Protein AF-A0AAV6Z7G8-F1 (afdb_monomer)

Solvent-accessible surface area (backbone atoms only — not comparable to full-atom values): 14655 Å² total; per-residue (Å²): 112,72,34,56,51,31,52,51,51,45,51,44,66,78,73,46,58,59,81,75,38,61,80,51,41,65,57,57,50,50,54,46,50,51,53,52,51,50,53,42,48,69,60,52,77,64,76,72,68,80,78,70,82,81,85,83,89,83,91,86,85,90,80,97,72,92,62,86,82,72,84,75,82,52,67,72,57,44,48,28,53,50,27,44,49,49,33,52,36,52,63,67,49,47,43,63,89,73,37,53,75,52,64,79,51,39,60,58,42,35,39,72,57,74,63,85,78,64,76,71,73,86,84,74,76,63,91,64,70,76,74,79,58,19,48,35,50,54,43,42,49,42,48,34,72,71,66,45,80,74,86,66,85,78,71,79,75,64,74,53,54,65,65,78,72,86,73,90,78,70,95,50,76,72,75,52,46,66,54,32,51,48,48,50,44,54,44,33,74,75,57,90,83,73,76,79,64,95,85,66,83,74,61,46,71,76,73,56,84,62,54,69,60,37,54,50,54,51,50,55,52,52,50,52,56,52,54,51,61,63,74,73,111

Foldseek 3Di:
DLLVVLLVLLVCLLPPAQVVCVVVLVVLVVSLVVLLVVLLCLLVVQPPPVPPPPDDDDDDDDDDDPDPPRDADDQVSQSNNLSSLLSVLSLQLAACVRHVSCVVVVQQAFPQEDCVVVCDPPPDDDVPPVRRHHSLVSSLVSCCVRPNPPLDPDDPQDAQEPSNDLDLGDPHPCVCNVVSVLRHPQNHVPPPDDDPPPPDPHDYDPPDPPNVVNSVVSVVSSVVSVVVVVVVD

Secondary structure (DSSP, 8-state):
-HHHHHHHHHHHHHHS-HHHHTTTHHHHHHHHHHHHHHHHHHHHTTTTTTTS-----------------PPPPPHHHHHHHHHHHHHHHHHHHS-TTT-HHHHHHGGGTS--S--TT----TTS--TTGGGGS-HHHHHHHHHHHHH-SGGGS--------S-----S--SSGGGGHHHHHHHHHHTGGGSTT----TT------SS-S-HHHHHHHHHHHHHHHHHHHHHT-

pLDDT: mean 76.56, std 21.08, range [32.97, 98.25]

Organism: Engystomops pustulosus (NCBI:txid76066)

Mean predicted aligned error: 11.44 Å

Radius of gyration: 20.14 Å; Cα contacts (8 Å, |Δi|>4): 183; chains: 1; bounding box: 44×49×59 Å

Sequence (233 aa):
MAAQMFLFFRVLLLRISPQHLTSLWPIMVTELIHTFVQLQDDLMEEETTAKNSKVSKQKAAAAESNGPVYVEIQQNSLDLYLSASKFLDTALSFPPDKMPLFQMYRWAFVPEVDTESCAVPAADMVENHHQCKPHVVRILELMRLRFGEIATENSSLKRSEFPLLNLRSISKITQLMPFFRTLSFVFKAKGRGSVPSPNLDISVEYPVEDTTRVLRDLEENVEADFLESMSSQ

Structure (mmCIF, N/CA/C/O backbone):
data_AF-A0AAV6Z7G8-F1
#
_entry.id   AF-A0AAV6Z7G8-F1
#
loop_
_atom_site.group_PDB
_atom_site.id
_atom_site.type_symbol
_atom_site.label_atom_id
_atom_site.label_alt_id
_atom_site.label_comp_id
_atom_site.label_asym_id
_atom_site.label_entity_id
_atom_site.label_seq_id
_atom_site.pdbx_PDB_ins_code
_atom_site.Cartn_x
_atom_site.Cartn_y
_atom_site.Cartn_z
_atom_site.occupancy
_atom_site.B_iso_or_equiv
_atom_site.auth_seq_id
_atom_site.auth_comp_id
_atom_site.auth_asym_id
_atom_site.auth_atom_id
_atom_site.pdbx_PDB_model_num
ATOM 1 N N . MET A 1 1 ? -1.304 17.124 0.147 1.00 60.06 1 MET A N 1
ATOM 2 C CA . MET A 1 1 ? -0.060 16.994 -0.652 1.00 60.06 1 MET A CA 1
ATOM 3 C C . MET A 1 1 ? 0.587 15.620 -0.488 1.00 60.06 1 MET A C 1
ATOM 5 O O . MET A 1 1 ? 0.799 14.971 -1.499 1.00 60.06 1 MET A O 1
ATOM 9 N N . ALA A 1 2 ? 0.819 15.121 0.733 1.00 75.00 2 ALA A N 1
ATOM 10 C CA . ALA A 1 2 ? 1.455 13.811 0.945 1.00 75.00 2 ALA A CA 1
ATOM 11 C C . ALA A 1 2 ? 0.675 12.606 0.359 1.00 75.00 2 ALA A C 1
ATOM 13 O O . ALA A 1 2 ? 1.276 11.726 -0.242 1.00 75.00 2 ALA A O 1
ATOM 14 N N . ALA A 1 3 ? -0.664 12.595 0.407 1.00 86.62 3 ALA A N 1
ATOM 15 C CA . ALA A 1 3 ? -1.451 11.533 -0.239 1.00 86.62 3 ALA A CA 1
ATOM 16 C C . ALA A 1 3 ? -1.236 11.458 -1.771 1.00 86.62 3 ALA A C 1
ATOM 18 O O . ALA A 1 3 ? -1.222 10.369 -2.341 1.00 86.62 3 ALA A O 1
ATOM 19 N N . GLN A 1 4 ? -0.999 12.601 -2.430 1.00 91.31 4 GLN A N 1
ATOM 20 C CA . GLN A 1 4 ? -0.723 12.672 -3.875 1.00 91.31 4 GLN A CA 1
ATOM 21 C C . GLN A 1 4 ? 0.671 12.139 -4.231 1.00 91.31 4 GLN A C 1
ATOM 23 O O . GLN A 1 4 ? 0.874 11.603 -5.317 1.00 91.31 4 GLN A O 1
ATOM 28 N N . MET A 1 5 ? 1.627 12.228 -3.302 1.00 95.06 5 MET A N 1
ATOM 29 C CA . MET A 1 5 ? 2.965 11.660 -3.478 1.00 95.06 5 MET A CA 1
ATOM 30 C C . MET A 1 5 ? 2.906 10.134 -3.635 1.00 95.06 5 MET A C 1
ATOM 32 O O . MET A 1 5 ? 3.531 9.593 -4.542 1.00 95.06 5 MET A O 1
ATOM 36 N N . PHE A 1 6 ? 2.113 9.436 -2.816 1.00 97.06 6 PHE A N 1
ATOM 37 C CA . PHE A 1 6 ? 1.951 7.984 -2.943 1.00 97.06 6 PHE A CA 1
ATOM 38 C C . PHE A 1 6 ? 1.200 7.575 -4.214 1.00 97.06 6 PHE A C 1
ATOM 40 O O . PHE A 1 6 ? 1.551 6.562 -4.817 1.00 97.06 6 PHE A O 1
ATOM 47 N N . LEU A 1 7 ? 0.241 8.382 -4.688 1.00 95.50 7 LEU A N 1
ATOM 48 C CA . LEU A 1 7 ? -0.359 8.172 -6.010 1.00 95.50 7 LEU A CA 1
ATOM 49 C C . LEU A 1 7 ? 0.702 8.281 -7.113 1.00 95.50 7 LEU A C 1
ATOM 51 O O . LEU A 1 7 ? 0.808 7.396 -7.961 1.00 95.50 7 LEU A O 1
ATOM 55 N N . PHE A 1 8 ? 1.545 9.315 -7.063 1.00 95.69 8 PHE A N 1
ATOM 56 C CA . PHE A 1 8 ? 2.655 9.468 -8.001 1.00 95.69 8 PHE A CA 1
ATOM 57 C C . PHE A 1 8 ? 3.632 8.287 -7.935 1.00 95.69 8 PHE A C 1
ATOM 59 O O . PHE A 1 8 ? 4.016 7.748 -8.970 1.00 95.69 8 PHE A O 1
ATOM 66 N N . PHE A 1 9 ? 3.979 7.808 -6.739 1.00 96.38 9 PHE A N 1
ATOM 67 C CA . PHE A 1 9 ? 4.816 6.620 -6.574 1.00 96.38 9 PHE A CA 1
ATOM 68 C C . PHE A 1 9 ? 4.201 5.368 -7.207 1.00 96.38 9 PHE A C 1
ATOM 70 O O . PHE A 1 9 ? 4.921 4.611 -7.854 1.00 96.38 9 PHE A O 1
ATOM 77 N N . ARG A 1 10 ? 2.882 5.165 -7.104 1.00 96.12 10 ARG A N 1
ATOM 78 C CA . ARG A 1 10 ? 2.189 4.062 -7.795 1.00 96.12 10 ARG A CA 1
ATOM 79 C C . ARG A 1 10 ? 2.264 4.194 -9.316 1.00 96.12 10 ARG A C 1
ATOM 81 O O . ARG A 1 10 ? 2.535 3.206 -9.992 1.00 96.12 10 ARG A O 1
ATOM 88 N N . VAL A 1 11 ? 2.103 5.407 -9.851 1.00 95.88 11 VAL A N 1
ATOM 89 C CA . VAL A 1 11 ? 2.302 5.677 -11.287 1.00 95.88 11 VAL A CA 1
ATOM 90 C C . VAL A 1 11 ? 3.730 5.327 -11.707 1.00 95.88 11 VAL A C 1
ATOM 92 O O . VAL A 1 11 ? 3.923 4.669 -12.728 1.00 95.88 11 VAL A O 1
ATOM 95 N N . LEU A 1 12 ? 4.733 5.712 -10.910 1.00 95.19 12 LEU A N 1
ATOM 96 C CA . LEU A 1 12 ? 6.128 5.367 -11.181 1.00 95.19 12 LEU A CA 1
ATOM 97 C C . LEU A 1 12 ? 6.348 3.850 -11.212 1.00 95.19 12 LEU A C 1
ATOM 99 O O . LEU A 1 12 ? 7.017 3.376 -12.126 1.00 95.19 12 LEU A O 1
ATOM 103 N N . LEU A 1 13 ? 5.755 3.089 -10.282 1.00 93.94 13 LEU A N 1
ATOM 104 C CA . LEU A 1 13 ? 5.853 1.622 -10.279 1.00 93.94 13 LEU A CA 1
ATOM 105 C C . LEU A 1 13 ? 5.316 0.985 -11.564 1.00 93.94 13 LEU A C 1
ATOM 107 O O . LEU A 1 13 ? 5.891 0.015 -12.049 1.00 93.94 13 LEU A O 1
ATOM 111 N N . LEU A 1 14 ? 4.226 1.520 -12.117 1.00 93.81 14 LEU A N 1
ATOM 112 C CA . LEU A 1 14 ? 3.585 0.961 -13.310 1.00 93.81 14 LEU A CA 1
ATOM 113 C C . LEU A 1 14 ? 4.244 1.414 -14.618 1.00 93.81 14 LEU A C 1
ATOM 115 O O . LEU A 1 14 ? 4.195 0.696 -15.612 1.00 93.81 14 LEU A O 1
ATOM 119 N N . ARG A 1 15 ? 4.844 2.611 -14.650 1.00 93.62 15 ARG A N 1
ATOM 120 C CA . ARG A 1 15 ? 5.328 3.231 -15.897 1.00 93.62 15 ARG A CA 1
ATOM 121 C C . ARG A 1 15 ? 6.841 3.222 -16.064 1.00 93.62 15 ARG A C 1
ATOM 123 O O . ARG A 1 15 ? 7.317 3.370 -17.188 1.00 93.62 15 ARG A O 1
ATOM 130 N N . ILE A 1 16 ? 7.600 3.065 -14.983 1.00 91.56 16 ILE A N 1
ATOM 131 C CA . ILE A 1 16 ? 9.060 3.149 -15.001 1.00 91.56 16 ILE A CA 1
ATOM 132 C C . ILE A 1 16 ? 9.656 1.780 -14.683 1.00 91.56 16 ILE A C 1
ATOM 134 O O . ILE A 1 16 ? 9.321 1.145 -13.689 1.00 91.56 16 ILE A O 1
ATOM 138 N N . SER A 1 17 ? 10.585 1.321 -15.523 1.00 86.38 17 SER A N 1
ATOM 139 C CA . SER A 1 17 ? 11.266 0.041 -15.310 1.00 86.38 17 SER A CA 1
ATOM 140 C C . SER A 1 17 ? 12.057 0.029 -13.987 1.00 86.38 17 SER A C 1
ATOM 142 O O . SER A 1 17 ? 12.676 1.048 -13.657 1.00 86.38 17 SER A O 1
ATOM 144 N N . PRO A 1 18 ? 12.203 -1.124 -13.308 1.00 83.88 18 PRO A N 1
ATOM 145 C CA . PRO A 1 18 ? 12.915 -1.228 -12.028 1.00 83.88 18 PRO A CA 1
ATOM 146 C C . PRO A 1 18 ? 14.339 -0.648 -12.022 1.00 83.88 18 PRO A C 1
ATOM 148 O O . PRO A 1 18 ? 14.768 -0.068 -11.025 1.00 83.88 18 PRO A O 1
ATOM 151 N N . GLN A 1 19 ? 15.068 -0.734 -13.143 1.00 86.75 19 GLN A N 1
ATOM 152 C CA . GLN A 1 19 ? 16.423 -0.172 -13.250 1.00 86.75 19 GLN A CA 1
ATOM 153 C C . GLN A 1 19 ? 16.439 1.345 -13.014 1.00 86.75 19 GLN A C 1
ATOM 155 O O . GLN A 1 19 ? 17.317 1.865 -12.334 1.00 86.75 19 GLN A O 1
ATOM 160 N N . HIS A 1 20 ? 15.429 2.052 -13.521 1.00 88.38 20 HIS A N 1
ATOM 161 C CA . HIS A 1 20 ? 15.302 3.502 -13.382 1.00 88.38 20 HIS A CA 1
ATOM 162 C C . HIS A 1 20 ? 14.703 3.907 -12.028 1.00 88.38 20 HIS A C 1
ATOM 164 O O . HIS A 1 20 ? 14.932 5.021 -11.567 1.00 88.38 20 HIS A O 1
ATOM 170 N N . LEU A 1 21 ? 13.992 2.998 -11.354 1.00 91.81 21 LEU A N 1
ATOM 171 C CA . LEU A 1 21 ? 13.491 3.222 -9.997 1.00 91.81 21 LEU A CA 1
ATOM 172 C C . LEU A 1 21 ? 14.567 3.059 -8.924 1.00 91.81 21 LEU A C 1
ATOM 174 O O . LEU A 1 21 ? 14.363 3.520 -7.810 1.00 91.81 21 LEU A O 1
ATOM 178 N N . THR A 1 22 ? 15.715 2.450 -9.233 1.00 91.06 22 THR A N 1
ATOM 179 C CA . THR A 1 22 ? 16.743 2.110 -8.232 1.00 91.06 22 THR A CA 1
ATOM 180 C C . THR A 1 22 ? 17.200 3.319 -7.405 1.00 91.06 22 THR A C 1
ATOM 182 O O . THR A 1 22 ? 17.400 3.185 -6.201 1.00 91.06 22 THR A O 1
ATOM 185 N N . SER A 1 23 ? 17.316 4.508 -8.007 1.00 92.12 23 SER A N 1
ATOM 186 C CA . SER A 1 23 ? 17.707 5.736 -7.295 1.00 92.12 23 SER A CA 1
ATOM 187 C C . SER A 1 23 ? 16.569 6.388 -6.501 1.00 92.12 23 SER A C 1
ATOM 189 O O . SER A 1 23 ? 16.832 7.034 -5.490 1.00 92.12 23 SER A O 1
ATOM 191 N N . LEU A 1 24 ? 15.316 6.226 -6.936 1.00 92.75 24 LEU A N 1
ATOM 192 C CA . LEU A 1 24 ? 14.132 6.778 -6.263 1.00 92.75 24 LEU A CA 1
ATOM 193 C C . LEU A 1 24 ? 13.603 5.854 -5.168 1.00 92.75 24 LEU A C 1
ATOM 195 O O . LEU A 1 24 ? 12.953 6.305 -4.229 1.00 92.75 24 LEU A O 1
ATOM 199 N N . TRP A 1 25 ? 13.898 4.565 -5.275 1.00 93.12 25 TRP A N 1
ATOM 200 C CA . TRP A 1 25 ? 13.383 3.534 -4.396 1.00 93.12 25 TRP A CA 1
ATOM 201 C C . TRP A 1 25 ? 13.657 3.792 -2.907 1.00 93.12 25 TRP A C 1
ATOM 203 O O . TRP A 1 25 ? 12.704 3.694 -2.131 1.00 93.12 25 TRP A O 1
ATOM 213 N N . PRO A 1 26 ? 14.875 4.199 -2.481 1.00 93.56 26 PRO A N 1
ATOM 214 C CA . PRO A 1 26 ? 15.118 4.553 -1.085 1.00 93.56 26 PRO A CA 1
ATOM 215 C C . PRO A 1 26 ? 14.164 5.636 -0.579 1.00 93.56 26 PRO A C 1
ATOM 217 O O . PRO A 1 26 ? 13.637 5.492 0.515 1.00 93.56 26 PRO A O 1
ATOM 220 N N . ILE A 1 27 ? 13.881 6.656 -1.397 1.00 94.69 27 ILE A N 1
ATOM 221 C CA . ILE A 1 27 ? 12.966 7.753 -1.053 1.00 94.69 27 ILE A CA 1
ATOM 222 C C . ILE A 1 27 ? 11.538 7.218 -0.897 1.00 94.69 27 ILE A C 1
ATOM 224 O O . ILE A 1 27 ? 10.877 7.481 0.103 1.00 94.69 27 ILE A O 1
ATOM 228 N N . MET A 1 28 ? 11.066 6.421 -1.859 1.00 96.06 28 MET A N 1
ATOM 229 C CA . MET A 1 28 ? 9.714 5.848 -1.826 1.00 96.06 28 MET A CA 1
ATOM 230 C C . MET A 1 28 ? 9.495 4.980 -0.577 1.00 96.06 28 MET A C 1
ATOM 232 O O . MET A 1 28 ? 8.449 5.060 0.068 1.00 96.06 28 MET A O 1
ATOM 236 N N . VAL A 1 29 ? 10.494 4.167 -0.220 1.00 95.12 29 VAL A N 1
ATOM 237 C CA . VAL A 1 29 ? 10.453 3.297 0.961 1.00 95.12 29 VAL A CA 1
ATOM 238 C C . VAL A 1 29 ? 10.515 4.101 2.254 1.00 95.12 29 VAL A C 1
ATOM 240 O O . VAL A 1 29 ? 9.734 3.819 3.160 1.00 95.12 29 VAL A O 1
ATOM 243 N N . THR A 1 30 ? 11.396 5.101 2.361 1.00 95.12 30 THR A N 1
ATOM 244 C CA . THR A 1 30 ? 11.496 5.915 3.582 1.00 95.12 30 THR A CA 1
ATOM 245 C C . THR A 1 30 ? 10.215 6.690 3.848 1.00 95.12 30 THR A C 1
ATOM 247 O O . THR A 1 30 ? 9.763 6.722 4.986 1.00 95.12 30 THR A O 1
ATOM 250 N N . GLU A 1 31 ? 9.578 7.238 2.812 1.00 97.12 31 GLU A N 1
ATOM 251 C CA . GLU A 1 31 ? 8.296 7.932 2.964 1.00 97.12 31 GLU A CA 1
ATOM 252 C C . GLU A 1 31 ? 7.177 6.986 3.421 1.00 97.12 31 GLU A C 1
ATOM 254 O O . GLU A 1 31 ? 6.377 7.337 4.294 1.00 97.12 31 GLU A O 1
ATOM 259 N N . LEU A 1 32 ? 7.140 5.757 2.888 1.00 97.75 32 LEU A N 1
ATOM 260 C CA . LEU A 1 32 ? 6.196 4.734 3.338 1.00 97.75 32 LEU A CA 1
ATOM 261 C C . LEU A 1 32 ? 6.435 4.356 4.808 1.00 97.75 32 LEU A C 1
ATOM 263 O O . LEU A 1 32 ? 5.482 4.300 5.585 1.00 97.75 32 LEU A O 1
ATOM 267 N N . ILE A 1 33 ? 7.696 4.144 5.202 1.00 96.06 33 ILE A N 1
ATOM 268 C CA . ILE A 1 33 ? 8.079 3.847 6.590 1.00 96.06 33 ILE A CA 1
ATOM 269 C C . ILE A 1 33 ? 7.659 4.989 7.513 1.00 96.06 33 ILE A C 1
ATOM 271 O O . ILE A 1 33 ? 6.978 4.737 8.502 1.00 96.06 33 ILE A O 1
ATOM 275 N N . HIS A 1 34 ? 8.007 6.236 7.186 1.00 96.56 34 HIS A N 1
ATOM 276 C CA . HIS A 1 34 ? 7.634 7.400 7.991 1.00 96.56 34 HIS A CA 1
ATOM 277 C C . HIS A 1 34 ? 6.118 7.510 8.155 1.00 96.56 34 HIS A C 1
ATOM 279 O O . HIS A 1 34 ? 5.636 7.699 9.268 1.00 96.56 34 HIS A O 1
ATOM 285 N N . THR A 1 35 ? 5.357 7.306 7.078 1.00 98.19 35 THR A N 1
ATOM 286 C CA . THR A 1 35 ? 3.889 7.355 7.129 1.00 98.19 35 THR A CA 1
ATOM 287 C C . THR A 1 35 ? 3.311 6.245 8.008 1.00 98.19 35 THR A C 1
ATOM 289 O O . THR A 1 35 ? 2.357 6.465 8.751 1.00 98.19 35 THR A O 1
ATOM 292 N N . PHE A 1 36 ? 3.889 5.045 7.963 1.00 97.69 36 PHE A N 1
ATOM 293 C CA . PHE A 1 36 ? 3.469 3.936 8.816 1.00 97.69 36 PHE A CA 1
ATOM 294 C C . PHE A 1 36 ? 3.901 4.098 10.270 1.00 97.69 36 PHE A C 1
ATOM 296 O O . PHE A 1 36 ? 3.187 3.630 11.152 1.00 97.69 36 PHE A O 1
ATOM 303 N N . VAL A 1 37 ? 5.038 4.735 10.552 1.00 95.94 37 VAL A N 1
ATOM 304 C CA . VAL A 1 37 ? 5.417 5.137 11.917 1.00 95.94 37 VAL A CA 1
ATOM 305 C C . VAL A 1 37 ? 4.422 6.166 12.443 1.00 95.94 37 VAL A C 1
ATOM 307 O O . VAL A 1 37 ? 3.847 5.940 13.498 1.00 95.94 37 VAL A O 1
ATOM 310 N N . GLN A 1 38 ? 4.100 7.191 11.653 1.00 96.06 38 GLN A N 1
ATOM 311 C CA . GLN A 1 38 ? 3.090 8.179 12.023 1.00 96.06 38 GLN A CA 1
ATOM 312 C C . GLN A 1 38 ? 1.722 7.532 12.296 1.00 96.06 38 GLN A C 1
ATOM 314 O O . GLN A 1 38 ? 1.078 7.854 13.283 1.00 96.06 38 GLN A O 1
ATOM 319 N N . LEU A 1 39 ? 1.279 6.579 11.466 1.00 96.50 39 LEU A N 1
ATOM 320 C CA . LEU A 1 39 ? 0.040 5.835 11.725 1.00 96.50 39 LEU A CA 1
ATOM 321 C C . LEU A 1 39 ? 0.085 5.079 13.061 1.00 96.50 39 LEU A C 1
ATOM 323 O O . LEU A 1 39 ? -0.921 4.995 13.759 1.00 96.50 39 LEU A O 1
ATOM 327 N N . GLN A 1 40 ? 1.229 4.495 13.418 1.00 95.00 40 GLN A N 1
ATOM 328 C CA . GLN A 1 40 ? 1.375 3.825 14.709 1.00 95.00 40 GLN A CA 1
ATOM 329 C C . GLN A 1 40 ? 1.277 4.829 15.863 1.00 95.00 40 GLN A C 1
ATOM 331 O O . GLN A 1 40 ? 0.586 4.541 16.836 1.00 95.00 40 GLN A O 1
ATOM 336 N N . ASP A 1 41 ? 1.907 5.997 15.738 1.00 93.69 41 ASP A N 1
ATOM 337 C CA . ASP A 1 41 ? 1.859 7.059 16.749 1.00 93.69 41 ASP A CA 1
ATOM 338 C C . ASP A 1 41 ? 0.424 7.577 16.957 1.00 93.69 41 ASP A C 1
ATOM 340 O O . ASP A 1 41 ? -0.065 7.578 18.089 1.00 93.69 41 ASP A O 1
ATOM 344 N N . ASP A 1 42 ? -0.305 7.872 15.875 1.00 93.75 42 ASP A N 1
ATOM 345 C CA . ASP A 1 42 ? -1.720 8.279 15.914 1.00 93.75 42 ASP A CA 1
ATOM 346 C C . ASP A 1 42 ? -2.616 7.205 16.576 1.00 93.75 42 ASP A C 1
ATOM 348 O O . ASP A 1 42 ? -3.590 7.509 17.277 1.00 93.75 42 ASP A O 1
ATOM 352 N N . LEU A 1 43 ? -2.294 5.916 16.398 1.00 91.94 43 LEU A N 1
ATOM 353 C CA . LEU A 1 43 ? -3.004 4.822 17.068 1.00 91.94 43 LEU A CA 1
ATOM 354 C C . LEU A 1 43 ? -2.657 4.719 18.567 1.00 91.94 43 LEU A C 1
ATOM 356 O O . LEU A 1 43 ? -3.514 4.279 19.339 1.00 91.94 43 LEU A O 1
ATOM 360 N N . MET A 1 44 ? -1.455 5.141 18.983 1.00 87.62 44 MET A N 1
ATOM 361 C CA . MET A 1 44 ? -0.961 5.106 20.371 1.00 87.62 44 MET A CA 1
ATOM 362 C C . MET A 1 44 ? -1.345 6.326 21.225 1.00 87.62 44 MET A C 1
ATOM 364 O O . MET A 1 44 ? -1.270 6.225 22.450 1.00 87.62 44 MET A O 1
ATOM 368 N N . GLU A 1 45 ? -1.750 7.452 20.623 1.00 71.62 45 GLU A N 1
ATOM 369 C CA . GLU A 1 45 ? -1.938 8.779 21.257 1.00 71.62 45 GLU A CA 1
ATOM 370 C C . GLU A 1 45 ? -2.990 8.896 22.403 1.00 71.62 45 GLU A C 1
ATOM 372 O O . GLU A 1 45 ? -3.444 9.986 22.742 1.00 71.62 45 GLU A O 1
ATOM 377 N N . GLU A 1 46 ? -3.350 7.808 23.093 1.00 58.62 46 GLU A N 1
ATOM 378 C CA . GLU A 1 46 ? -4.291 7.798 24.229 1.00 58.62 46 GLU A CA 1
ATOM 379 C C . GLU A 1 46 ? -3.714 7.228 25.548 1.00 58.62 46 GLU A C 1
ATOM 381 O O . GLU A 1 46 ? -4.364 7.313 26.590 1.00 58.62 46 GLU A O 1
ATOM 386 N N . GLU A 1 47 ? -2.487 6.686 25.587 1.00 51.25 47 GLU A N 1
ATOM 387 C CA . GLU A 1 47 ? -1.985 6.078 26.839 1.00 51.25 47 GLU A CA 1
ATOM 388 C C . GLU A 1 47 ? -1.486 7.096 27.894 1.00 51.25 47 GLU A C 1
ATOM 390 O O . GLU A 1 47 ? -1.376 6.776 29.083 1.00 51.25 47 GLU A O 1
ATOM 395 N N . THR A 1 48 ? -1.185 8.340 27.500 1.00 41.12 48 THR A N 1
ATOM 396 C CA . THR A 1 48 ? -0.496 9.323 28.364 1.00 41.12 48 THR A CA 1
ATOM 397 C C . THR A 1 48 ? -1.414 10.362 29.014 1.00 41.12 48 THR A C 1
ATOM 399 O O . THR A 1 48 ? -1.075 10.905 30.068 1.00 41.12 48 THR A O 1
ATOM 402 N N . THR A 1 49 ? -2.606 10.615 28.472 1.00 38.97 49 THR A N 1
ATOM 403 C CA . THR A 1 49 ? -3.552 11.610 29.014 1.00 38.97 49 THR A CA 1
ATOM 404 C C . THR A 1 49 ? -4.432 11.064 30.141 1.00 38.97 49 THR A C 1
ATOM 406 O O . THR A 1 49 ? -4.864 11.832 31.001 1.00 38.97 49 THR A O 1
ATOM 409 N N . ALA A 1 50 ? -4.612 9.742 30.242 1.00 43.53 50 ALA A N 1
ATOM 410 C CA . ALA A 1 50 ? -5.410 9.117 31.303 1.00 43.53 50 ALA A CA 1
ATOM 411 C C . ALA A 1 50 ? -4.751 9.140 32.703 1.00 43.53 50 ALA A C 1
ATOM 413 O O . ALA A 1 50 ? -5.427 8.913 33.709 1.00 43.53 50 ALA A O 1
ATOM 414 N N . LYS A 1 51 ? -3.441 9.421 32.809 1.00 44.72 51 LYS A N 1
ATOM 415 C CA . LYS A 1 51 ? -2.704 9.374 34.092 1.00 44.72 51 LYS A CA 1
ATOM 416 C C . LYS A 1 51 ? -2.526 10.732 34.788 1.00 44.72 51 LYS A C 1
ATOM 418 O O . LYS A 1 51 ? -2.170 10.737 35.964 1.00 44.72 51 LYS A O 1
ATOM 423 N N . ASN A 1 52 ? -2.847 11.861 34.143 1.00 38.78 52 ASN A N 1
ATOM 424 C CA . ASN A 1 52 ? -2.555 13.199 34.692 1.00 38.78 52 ASN A CA 1
ATOM 425 C C . ASN A 1 52 ? -3.766 14.047 35.128 1.00 38.78 52 ASN A C 1
ATOM 427 O O . ASN A 1 52 ? -3.571 15.149 35.636 1.00 38.78 52 ASN A O 1
ATOM 431 N N . SER A 1 53 ? -5.010 13.564 35.041 1.00 40.25 53 SER A N 1
ATOM 432 C CA . SER A 1 53 ? -6.181 14.343 35.483 1.00 40.25 53 SER A CA 1
ATOM 433 C C . SER A 1 53 ? -6.682 13.944 36.880 1.00 40.25 53 SER A C 1
ATOM 435 O O . SER A 1 53 ? -7.826 13.525 37.067 1.00 40.25 53 SER A O 1
ATOM 437 N N . LYS A 1 54 ? -5.841 14.105 37.904 1.00 46.00 54 LYS A N 1
ATOM 438 C CA . LYS A 1 54 ? -6.314 14.283 39.286 1.00 46.00 54 LYS A CA 1
ATOM 439 C C . LYS A 1 54 ? -5.818 15.631 39.781 1.00 46.00 54 LYS A C 1
ATOM 441 O O . LYS A 1 54 ? -4.682 15.720 40.218 1.00 46.00 54 LYS A O 1
ATOM 446 N N . VAL A 1 55 ? -6.682 16.645 39.694 1.00 45.78 55 VAL A N 1
ATOM 447 C CA . VAL A 1 55 ? -6.922 17.727 40.675 1.00 45.78 55 VAL A CA 1
ATOM 448 C C . VAL A 1 55 ? -7.724 18.831 39.971 1.00 45.78 55 VAL A C 1
ATOM 450 O O . VAL A 1 55 ? -7.180 19.636 39.230 1.00 45.78 55 VAL A O 1
ATOM 453 N N . SER A 1 56 ? -9.043 18.845 40.178 1.00 32.97 56 SER A N 1
ATOM 454 C CA . SER A 1 56 ? -9.779 19.981 40.760 1.00 32.97 56 SER A CA 1
ATOM 455 C C . SER A 1 56 ? -11.295 19.736 40.672 1.00 32.97 56 SER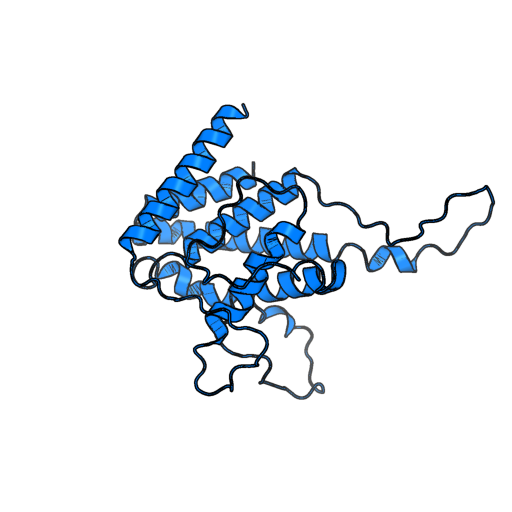 A C 1
ATOM 457 O O . SER A 1 56 ? -11.829 19.334 39.642 1.00 32.97 56 SER A O 1
ATOM 459 N N . LYS A 1 57 ? -11.987 19.928 41.799 1.00 43.00 57 LYS A N 1
ATOM 460 C CA . LYS A 1 57 ? -13.437 19.762 41.987 1.00 43.00 57 LYS A CA 1
ATOM 461 C C . LYS A 1 57 ? -14.185 21.011 41.495 1.00 43.00 57 LYS A C 1
ATOM 463 O O . LYS A 1 57 ? -13.855 22.083 41.978 1.00 43.00 57 LYS A O 1
ATOM 468 N N . GLN A 1 58 ? -15.267 20.857 40.717 1.00 39.44 58 GLN A N 1
ATOM 469 C CA . GLN A 1 58 ? -16.646 21.281 41.076 1.00 39.44 58 GLN A CA 1
ATOM 470 C C . GLN A 1 58 ? -17.653 21.173 39.900 1.00 39.44 58 GLN A C 1
ATOM 472 O O . GLN A 1 58 ? -17.683 22.002 39.006 1.00 39.44 58 GLN A O 1
ATOM 477 N N . LYS A 1 59 ? -18.520 20.151 39.993 1.00 41.16 59 LYS A N 1
ATOM 478 C CA . LYS A 1 59 ? -20.001 20.153 39.885 1.00 41.16 59 LYS A CA 1
ATOM 479 C C . LYS A 1 59 ? -20.700 20.907 38.721 1.00 41.16 59 LYS A C 1
ATOM 481 O O . LYS A 1 59 ? -20.948 22.096 38.862 1.00 41.16 59 LYS A O 1
ATOM 486 N N . ALA A 1 60 ? -21.246 20.162 37.741 1.00 33.53 60 ALA A N 1
ATOM 487 C CA . ALA A 1 60 ? -22.655 20.256 37.284 1.00 33.53 60 ALA A CA 1
ATOM 488 C C . ALA A 1 60 ? -23.066 19.139 36.280 1.00 33.53 60 ALA A C 1
ATOM 490 O O . ALA A 1 60 ? -22.377 18.890 35.304 1.00 33.53 60 ALA A O 1
ATOM 491 N N . ALA A 1 61 ? -24.200 18.500 36.601 1.00 35.88 61 ALA A N 1
ATOM 492 C CA . ALA A 1 61 ? -25.218 17.759 35.831 1.00 35.88 61 ALA A CA 1
ATOM 493 C C . ALA A 1 61 ? -24.945 17.072 34.461 1.00 35.88 61 ALA A C 1
ATOM 495 O O . ALA A 1 61 ? -24.733 17.723 33.449 1.00 35.88 61 ALA A O 1
ATOM 496 N N . ALA A 1 62 ? -25.208 15.753 34.468 1.00 39.41 62 ALA A N 1
ATOM 497 C CA . ALA A 1 62 ? -25.967 14.951 33.492 1.00 39.41 62 ALA A CA 1
ATOM 498 C C . ALA A 1 62 ? -25.559 14.936 32.001 1.00 39.41 62 ALA A C 1
ATOM 500 O O . ALA A 1 62 ? -26.068 15.715 31.205 1.00 39.41 62 ALA A O 1
ATOM 501 N N . ALA A 1 63 ? -24.793 13.909 31.619 1.00 36.94 63 ALA A N 1
ATOM 502 C CA . ALA A 1 63 ? -25.128 12.981 30.531 1.00 36.94 63 ALA A CA 1
ATOM 503 C C . ALA A 1 63 ? -24.198 11.760 30.628 1.00 36.94 63 ALA A C 1
ATOM 505 O O . ALA A 1 63 ? -22.975 11.881 30.593 1.00 36.94 63 ALA A O 1
ATOM 506 N N . GLU A 1 64 ? -24.788 10.586 30.815 1.00 47.00 64 GLU A N 1
ATOM 507 C CA . GLU A 1 64 ? -24.101 9.301 30.845 1.00 47.00 64 GLU A CA 1
ATOM 508 C C . GLU A 1 64 ? -23.644 8.923 29.432 1.00 47.00 64 GLU A C 1
ATOM 510 O O . GLU A 1 64 ? -24.464 8.608 28.577 1.00 47.00 64 GLU A O 1
ATOM 515 N N . SER A 1 65 ? -22.331 8.961 29.199 1.00 44.09 65 SER A N 1
ATOM 516 C CA . SER A 1 65 ? -21.607 8.065 28.287 1.00 44.09 65 SER A CA 1
ATOM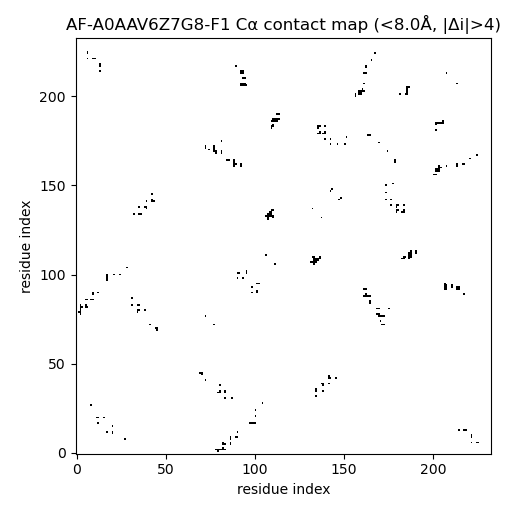 517 C C . SER A 1 65 ? -20.102 8.322 28.437 1.00 44.09 65 SER A C 1
ATOM 519 O O . SER A 1 65 ? -19.462 8.890 27.555 1.00 44.09 65 SER A O 1
ATOM 521 N N . ASN A 1 66 ? -19.515 7.915 29.567 1.00 40.19 66 ASN A N 1
ATOM 522 C CA . ASN A 1 66 ? -18.055 7.873 29.713 1.00 40.19 66 ASN A CA 1
ATOM 523 C C . ASN A 1 66 ? -17.510 6.615 29.018 1.00 40.19 66 ASN A C 1
ATOM 525 O O . ASN A 1 66 ? -17.127 5.645 29.670 1.00 40.19 66 ASN A O 1
ATOM 529 N N . GLY A 1 67 ? -17.518 6.628 27.687 1.00 51.75 67 GLY A N 1
ATOM 530 C CA . GLY A 1 67 ? -16.587 5.825 26.900 1.00 51.75 67 GLY A CA 1
ATOM 531 C C . GLY A 1 67 ? -15.249 6.568 26.777 1.00 51.75 67 GLY A C 1
ATOM 532 O O . GLY A 1 67 ? -15.236 7.792 26.933 1.00 51.75 67 GLY A O 1
ATOM 533 N N . PRO A 1 68 ? -14.126 5.872 26.527 1.00 51.66 68 PRO A N 1
ATOM 534 C CA . PRO A 1 68 ? -12.883 6.531 26.129 1.00 51.66 68 PRO A CA 1
ATOM 535 C C . PRO A 1 68 ? -13.163 7.496 24.968 1.00 51.66 68 PRO A C 1
ATOM 537 O O . PRO A 1 68 ? -13.764 7.120 23.958 1.00 51.66 68 PRO A O 1
ATOM 540 N N . VAL A 1 69 ? -12.816 8.772 25.157 1.00 53.09 69 VAL A N 1
ATOM 541 C CA . VAL A 1 69 ? -12.959 9.804 24.126 1.00 53.09 69 VAL A CA 1
ATOM 542 C C . VAL A 1 69 ? -11.782 9.628 23.182 1.00 53.09 69 VAL A C 1
ATOM 544 O O . VAL A 1 69 ? -10.736 10.250 23.341 1.00 53.09 69 VAL A O 1
ATOM 547 N N . TYR A 1 70 ? -11.954 8.730 22.219 1.00 61.97 70 TYR A N 1
ATOM 548 C CA . TYR A 1 70 ? -10.969 8.514 21.175 1.00 61.97 70 TYR A CA 1
ATOM 549 C C . TYR A 1 70 ? -10.772 9.812 20.388 1.00 61.97 70 TYR A C 1
ATOM 551 O O . TYR A 1 70 ? -11.728 10.350 19.825 1.00 61.97 70 TYR A O 1
ATOM 559 N N . VAL A 1 71 ? -9.531 10.296 20.308 1.00 66.81 71 VAL A N 1
ATOM 560 C CA . VAL A 1 71 ? -9.169 11.320 19.322 1.00 66.81 71 VAL A CA 1
ATOM 561 C C . VAL A 1 71 ? -9.390 10.711 17.938 1.00 66.81 71 VAL A C 1
ATOM 563 O O . VAL A 1 71 ? -8.838 9.653 17.618 1.00 66.81 71 VAL A O 1
ATOM 566 N N . GLU A 1 72 ? -10.267 11.338 17.159 1.00 83.75 72 GLU A N 1
ATOM 567 C CA . GLU A 1 72 ? -10.577 10.925 15.796 1.00 83.75 72 GLU A CA 1
ATOM 568 C C . GLU A 1 72 ? -9.462 11.405 14.857 1.00 83.75 72 GLU A C 1
ATOM 570 O O . GLU A 1 72 ? -9.073 12.574 14.875 1.00 83.75 72 GLU A O 1
ATOM 575 N N . ILE A 1 73 ? -8.925 10.485 14.053 1.00 90.88 73 ILE A N 1
ATOM 576 C CA . ILE A 1 73 ? -7.880 10.785 13.070 1.00 90.88 73 ILE A CA 1
ATOM 577 C C . ILE A 1 73 ? -8.470 11.708 11.999 1.00 90.88 73 ILE A C 1
ATOM 579 O O . ILE A 1 73 ? -9.512 11.406 11.416 1.00 90.88 73 ILE A O 1
ATOM 583 N N . GLN A 1 74 ? -7.792 12.824 11.725 1.00 92.56 74 GLN A N 1
ATOM 584 C CA . GLN A 1 74 ? -8.243 13.809 10.740 1.00 92.56 74 GLN A CA 1
ATOM 585 C C . GLN A 1 74 ? -8.314 13.217 9.320 1.00 92.56 74 GLN A C 1
ATOM 587 O O . GLN A 1 74 ? -7.521 12.351 8.947 1.00 92.56 74 GLN A O 1
ATOM 592 N N . GLN A 1 75 ? -9.230 13.731 8.490 1.00 93.44 75 GLN A N 1
ATOM 593 C CA . GLN A 1 75 ? -9.469 13.207 7.137 1.00 93.44 75 GLN A CA 1
ATOM 594 C C . GLN A 1 75 ? -8.221 13.242 6.239 1.00 93.44 75 GLN A C 1
ATOM 596 O O . GLN A 1 75 ? -7.949 12.287 5.525 1.00 93.44 75 GLN A O 1
ATOM 601 N N . ASN A 1 76 ? -7.415 14.299 6.315 1.00 93.50 76 ASN A N 1
ATOM 602 C CA . ASN A 1 76 ? -6.150 14.397 5.580 1.00 93.50 76 ASN A CA 1
ATOM 603 C C . ASN A 1 76 ? -5.146 13.287 5.956 1.00 93.50 76 ASN A C 1
ATOM 605 O O . ASN A 1 76 ? -4.426 12.802 5.081 1.00 93.50 76 ASN A O 1
ATOM 609 N N . SER A 1 77 ? -5.097 12.886 7.230 1.00 95.62 77 SER A N 1
ATOM 610 C CA . SER A 1 77 ? -4.294 11.755 7.702 1.00 95.62 77 SER A CA 1
ATOM 611 C C . SER A 1 77 ? -4.888 10.432 7.224 1.00 95.62 77 SER A C 1
ATOM 613 O O . SER A 1 77 ? -4.154 9.579 6.736 1.00 95.62 77 SER A O 1
ATOM 615 N N . LEU A 1 78 ? -6.216 10.273 7.262 1.00 96.38 78 LEU A N 1
ATOM 616 C CA . LEU A 1 78 ? -6.892 9.096 6.704 1.00 96.38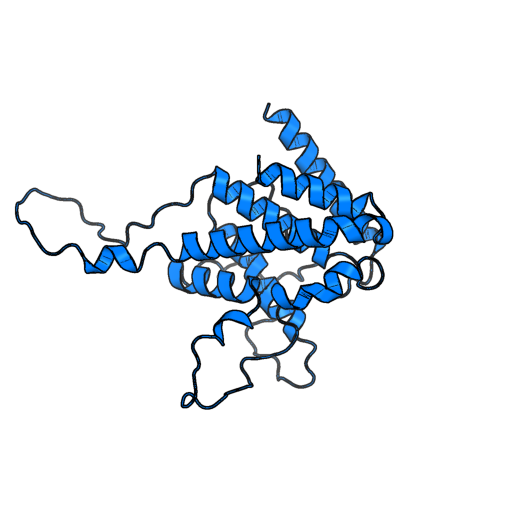 78 LEU A CA 1
ATOM 617 C C . LEU A 1 78 ? -6.590 8.909 5.209 1.00 96.38 78 LEU A C 1
ATOM 619 O O . LEU A 1 78 ? -6.234 7.807 4.788 1.00 96.38 78 LEU A O 1
ATOM 623 N N . ASP A 1 79 ? -6.662 9.983 4.422 1.00 95.88 79 ASP A N 1
ATOM 624 C CA . A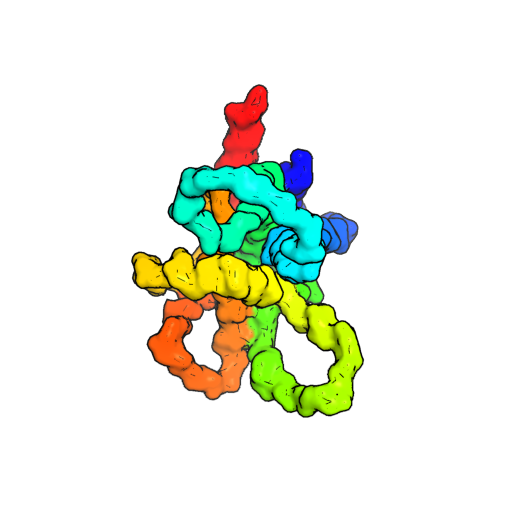SP A 1 79 ? -6.340 9.969 2.993 1.00 95.88 79 ASP A CA 1
ATOM 625 C C . ASP A 1 79 ? -4.867 9.598 2.758 1.00 95.88 79 ASP A C 1
ATOM 627 O O . ASP A 1 79 ? -4.540 8.829 1.849 1.00 95.88 79 ASP A O 1
ATOM 631 N N . LEU A 1 80 ? -3.965 10.110 3.604 1.00 97.38 80 LEU A N 1
ATOM 632 C CA . LEU A 1 80 ? -2.545 9.766 3.582 1.00 97.38 80 LEU A CA 1
ATOM 633 C C . LEU A 1 80 ? -2.321 8.274 3.869 1.00 97.38 80 LEU A C 1
ATOM 635 O O . LEU A 1 80 ? -1.626 7.608 3.101 1.00 97.38 80 LEU A O 1
ATOM 639 N N . TYR A 1 81 ? -2.933 7.733 4.924 1.00 98.00 81 TYR A N 1
ATOM 640 C CA . TYR A 1 81 ? -2.793 6.326 5.310 1.00 98.00 81 TYR A CA 1
ATOM 641 C C . TYR A 1 81 ? -3.396 5.374 4.285 1.00 98.00 81 TYR A C 1
ATOM 643 O O . TYR A 1 81 ? -2.802 4.331 3.996 1.00 98.00 81 TYR A O 1
ATOM 651 N N . LEU A 1 82 ? -4.532 5.739 3.687 1.00 97.50 82 LEU A N 1
ATOM 652 C CA . LEU A 1 82 ? -5.101 4.994 2.570 1.00 97.50 82 LEU A CA 1
ATOM 653 C C . LEU A 1 82 ? -4.143 4.992 1.375 1.00 97.50 82 LEU A C 1
ATOM 655 O O . LEU A 1 82 ? -3.866 3.929 0.823 1.00 97.50 82 LEU A O 1
ATOM 659 N N . SER A 1 83 ? -3.605 6.153 0.995 1.00 97.62 83 SER A N 1
ATOM 660 C CA . SER A 1 83 ? -2.708 6.265 -0.160 1.00 97.62 83 SER A CA 1
ATOM 661 C C . SER A 1 83 ? -1.399 5.487 0.042 1.00 97.62 83 SER A C 1
ATOM 663 O O . SER A 1 83 ? -0.970 4.744 -0.842 1.00 97.62 83 SER A O 1
ATOM 665 N N . ALA A 1 84 ? -0.812 5.554 1.240 1.00 98.25 84 ALA A N 1
ATOM 666 C CA . ALA A 1 84 ? 0.353 4.753 1.616 1.00 98.25 84 ALA A CA 1
ATOM 667 C C . ALA A 1 84 ? 0.054 3.242 1.589 1.00 98.25 84 ALA A C 1
ATOM 669 O O . ALA A 1 84 ? 0.844 2.452 1.069 1.00 98.25 84 ALA A O 1
ATOM 670 N N . SER A 1 85 ? -1.121 2.836 2.080 1.00 98.06 85 SER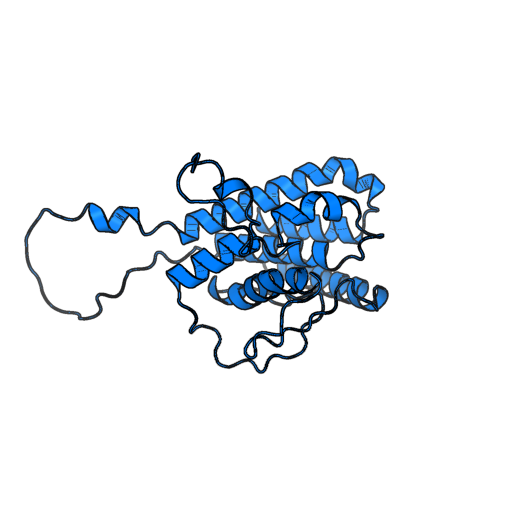 A N 1
ATOM 671 C CA . SER A 1 85 ? -1.558 1.435 2.053 1.00 98.06 85 SER A CA 1
ATOM 672 C C . SER A 1 85 ? -1.765 0.927 0.622 1.00 98.06 85 SER A C 1
ATOM 674 O O . SER A 1 85 ? -1.309 -0.165 0.294 1.00 98.06 85 SER A O 1
ATOM 676 N N . LYS A 1 86 ? -2.363 1.738 -0.262 1.00 97.06 86 LYS A N 1
ATOM 677 C CA . LYS A 1 86 ? -2.487 1.441 -1.700 1.00 97.06 86 LYS A CA 1
ATOM 678 C C . LYS A 1 86 ? -1.129 1.322 -2.388 1.00 97.06 86 LYS A C 1
ATOM 680 O O . LYS A 1 86 ? -0.962 0.484 -3.273 1.00 97.06 86 LYS A O 1
ATOM 685 N N . PHE A 1 87 ? -0.157 2.151 -2.006 1.00 97.44 87 PHE A N 1
ATOM 686 C CA . PHE A 1 87 ? 1.204 2.050 -2.527 1.00 97.44 87 PHE A CA 1
ATOM 687 C C . PHE A 1 87 ? 1.866 0.727 -2.122 1.00 97.44 87 PHE A C 1
ATOM 689 O O . PHE A 1 87 ? 2.406 0.037 -2.988 1.00 97.44 87 PHE A O 1
ATOM 696 N N . LEU A 1 88 ? 1.752 0.326 -0.851 1.00 97.12 88 LEU A N 1
ATOM 697 C CA . LEU A 1 88 ? 2.234 -0.978 -0.394 1.00 97.12 88 LEU A CA 1
ATOM 698 C C . LEU A 1 88 ? 1.538 -2.136 -1.128 1.00 97.12 88 LEU A C 1
ATOM 700 O O . LEU A 1 88 ? 2.213 -3.047 -1.600 1.00 97.12 88 LEU A O 1
ATOM 704 N N . ASP A 1 89 ? 0.209 -2.096 -1.247 1.00 95.50 89 ASP A N 1
ATOM 705 C CA . ASP A 1 89 ? -0.577 -3.116 -1.952 1.00 95.50 89 ASP A CA 1
ATOM 706 C C . ASP A 1 89 ? -0.159 -3.242 -3.423 1.00 95.50 89 ASP A C 1
ATOM 708 O O . ASP A 1 89 ? 0.050 -4.342 -3.934 1.00 95.50 89 ASP A O 1
ATOM 712 N N . THR A 1 90 ? 0.073 -2.102 -4.080 1.00 95.38 90 THR A N 1
ATOM 713 C CA . THR A 1 90 ? 0.602 -2.053 -5.446 1.00 95.38 90 THR A CA 1
ATOM 714 C C . THR A 1 90 ? 1.964 -2.732 -5.513 1.00 95.38 90 THR A C 1
ATOM 716 O O . THR A 1 90 ? 2.135 -3.636 -6.321 1.00 95.38 90 THR A O 1
ATOM 719 N N . ALA A 1 91 ? 2.916 -2.367 -4.647 1.00 94.38 91 ALA A N 1
ATOM 720 C CA . ALA A 1 91 ? 4.257 -2.955 -4.639 1.00 94.38 91 ALA A CA 1
ATOM 721 C C . ALA A 1 91 ? 4.249 -4.473 -4.366 1.00 94.38 91 ALA A C 1
ATOM 723 O O . ALA A 1 91 ? 5.014 -5.208 -4.988 1.00 94.38 91 ALA A O 1
ATOM 724 N N . LEU A 1 92 ? 3.363 -4.942 -3.480 1.00 92.69 92 LEU A N 1
ATOM 725 C CA . LEU A 1 92 ? 3.166 -6.364 -3.173 1.00 92.69 92 LEU A CA 1
ATOM 726 C C . LEU A 1 92 ? 2.488 -7.139 -4.307 1.00 92.69 92 LEU A C 1
ATOM 728 O O . LEU A 1 92 ? 2.670 -8.346 -4.401 1.00 92.69 92 LEU A O 1
ATOM 732 N N . SER A 1 93 ? 1.718 -6.468 -5.161 1.00 92.62 93 SER A N 1
ATOM 733 C CA . SER A 1 93 ? 1.013 -7.099 -6.281 1.00 92.62 93 SER A CA 1
ATOM 734 C C . SER A 1 93 ? 1.939 -7.430 -7.459 1.00 92.62 93 SER A C 1
ATOM 736 O O . SER A 1 93 ? 1.593 -8.259 -8.301 1.00 92.62 93 SER A O 1
ATOM 738 N N . PHE A 1 94 ? 3.126 -6.812 -7.535 1.00 90.12 94 PHE A N 1
ATOM 739 C CA . PHE A 1 94 ? 4.101 -7.140 -8.573 1.00 90.12 94 PHE A CA 1
ATOM 740 C C . PHE A 1 94 ? 4.728 -8.522 -8.341 1.00 90.12 94 PHE A C 1
ATOM 742 O O . PHE A 1 94 ? 5.118 -8.852 -7.217 1.00 90.12 94 PHE A O 1
ATOM 749 N N . PRO A 1 95 ? 4.946 -9.302 -9.413 1.00 86.25 95 PRO A N 1
ATOM 750 C CA . PRO A 1 95 ? 5.777 -10.494 -9.343 1.00 86.25 95 PRO A CA 1
ATOM 751 C C . PRO A 1 95 ? 7.195 -10.179 -8.831 1.00 86.25 95 PRO A C 1
ATOM 753 O O . PRO A 1 95 ? 7.759 -9.139 -9.198 1.00 86.25 95 PRO A O 1
ATOM 756 N N . PRO A 1 96 ? 7.816 -11.071 -8.033 1.00 86.38 96 PRO A N 1
ATOM 757 C CA . PRO A 1 96 ? 9.156 -10.858 -7.483 1.00 86.38 96 PRO A CA 1
ATOM 758 C C . PRO A 1 96 ? 10.237 -10.547 -8.525 1.00 86.38 96 PRO A C 1
ATOM 760 O O . PRO A 1 96 ? 11.139 -9.758 -8.256 1.00 86.38 96 PRO A O 1
ATOM 763 N N . ASP A 1 97 ? 10.140 -11.142 -9.713 1.00 85.38 97 ASP A N 1
ATOM 764 C CA . ASP A 1 97 ? 11.053 -10.937 -10.841 1.00 85.38 97 ASP A CA 1
ATOM 765 C C . ASP A 1 97 ? 10.868 -9.570 -11.516 1.00 85.38 97 ASP A C 1
ATOM 767 O O . ASP A 1 97 ? 11.835 -8.988 -12.010 1.00 85.38 97 ASP A O 1
ATOM 771 N N . LYS A 1 98 ? 9.648 -9.021 -11.492 1.00 84.88 98 LYS A N 1
ATOM 772 C CA . LYS A 1 98 ? 9.337 -7.700 -12.053 1.00 84.88 98 LYS A CA 1
ATOM 773 C C . LYS A 1 98 ? 9.595 -6.553 -11.086 1.00 84.88 98 LYS A C 1
ATOM 775 O O . LYS A 1 98 ? 9.762 -5.427 -11.540 1.00 84.88 98 LYS A O 1
ATOM 780 N N . MET A 1 99 ? 9.655 -6.819 -9.782 1.00 87.50 99 MET A N 1
ATOM 781 C CA . MET A 1 99 ? 9.946 -5.806 -8.765 1.00 87.50 99 MET A CA 1
ATOM 782 C C . MET A 1 99 ? 10.972 -6.307 -7.732 1.00 87.50 99 MET A C 1
ATOM 784 O O . MET A 1 99 ? 10.664 -6.426 -6.541 1.00 87.50 99 MET A O 1
ATOM 788 N N . PRO A 1 100 ? 12.223 -6.576 -8.155 1.00 88.06 100 PRO A N 1
ATOM 789 C CA . PRO A 1 100 ? 13.254 -7.115 -7.267 1.00 88.06 100 PRO A CA 1
ATOM 790 C C . PRO A 1 100 ? 13.649 -6.132 -6.158 1.00 88.06 100 PRO A C 1
ATOM 792 O O . PRO A 1 100 ? 13.965 -6.555 -5.048 1.00 88.06 100 PRO A O 1
ATOM 795 N N . LEU A 1 101 ? 13.576 -4.819 -6.426 1.00 86.56 101 LEU A N 1
ATOM 796 C CA . LEU A 1 101 ? 13.864 -3.776 -5.437 1.00 86.56 101 LEU A CA 1
ATOM 797 C C . LEU A 1 101 ? 12.981 -3.922 -4.198 1.00 86.56 101 LEU A C 1
ATOM 799 O O . LEU A 1 101 ? 13.483 -3.844 -3.082 1.00 86.56 101 LEU A O 1
ATOM 803 N N . PHE A 1 102 ? 11.687 -4.197 -4.379 1.00 87.50 102 PHE A N 1
ATOM 804 C CA . PHE A 1 102 ? 10.780 -4.354 -3.248 1.00 87.50 102 PHE A CA 1
ATOM 805 C C . PHE A 1 102 ? 11.076 -5.613 -2.434 1.00 87.50 102 PHE A C 1
ATOM 807 O O . PHE A 1 102 ? 10.995 -5.564 -1.210 1.00 87.50 102 PHE A O 1
ATOM 814 N N . GLN A 1 103 ? 11.508 -6.709 -3.065 1.00 88.38 103 GLN A N 1
ATOM 815 C CA . GLN A 1 103 ? 11.824 -7.949 -2.345 1.00 88.38 103 GLN A CA 1
ATOM 816 C C . GLN A 1 103 ? 12.913 -7.753 -1.280 1.00 88.38 103 GLN A C 1
ATOM 818 O O . GLN A 1 103 ? 12.846 -8.379 -0.229 1.00 88.38 103 GLN A O 1
ATOM 823 N N . MET A 1 104 ? 13.863 -6.836 -1.500 1.00 86.50 104 MET A N 1
ATOM 824 C CA . MET A 1 104 ? 14.916 -6.521 -0.526 1.00 86.50 104 MET A CA 1
ATOM 825 C C . MET A 1 104 ? 14.408 -5.757 0.712 1.00 86.50 104 MET A C 1
ATOM 827 O O . MET A 1 104 ? 15.039 -5.810 1.764 1.00 86.50 104 MET A O 1
ATOM 831 N N . TYR A 1 105 ? 13.272 -5.061 0.606 1.00 89.12 105 TYR A N 1
ATOM 832 C CA . TYR A 1 105 ? 12.682 -4.260 1.690 1.00 89.12 105 TYR A CA 1
ATOM 833 C C . TYR A 1 105 ? 11.376 -4.846 2.231 1.00 89.12 105 TYR A C 1
ATOM 835 O O . TYR A 1 105 ? 10.839 -4.347 3.218 1.00 89.12 105 TYR A O 1
ATOM 843 N N . ARG A 1 106 ? 10.861 -5.909 1.606 1.00 90.56 106 ARG A N 1
ATOM 844 C CA . ARG A 1 106 ? 9.580 -6.536 1.943 1.00 90.56 106 ARG A CA 1
ATOM 845 C C . ARG A 1 106 ? 9.507 -6.951 3.416 1.00 90.56 106 ARG A C 1
ATOM 847 O O . ARG A 1 106 ? 8.461 -6.748 4.034 1.00 90.56 106 ARG A O 1
ATOM 854 N N . TRP A 1 107 ? 10.621 -7.416 3.984 1.00 88.31 107 TRP A N 1
ATOM 855 C CA . TRP A 1 107 ? 10.754 -7.802 5.393 1.00 88.31 107 TRP A CA 1
ATOM 856 C C . TRP A 1 107 ? 10.361 -6.695 6.382 1.00 88.31 107 TRP A C 1
ATOM 858 O O . TRP A 1 107 ? 9.879 -6.992 7.473 1.00 88.31 107 TRP A O 1
ATOM 868 N N . ALA A 1 108 ? 10.529 -5.421 6.013 1.00 91.62 108 ALA A N 1
ATOM 869 C CA . ALA A 1 108 ? 10.155 -4.298 6.868 1.00 91.62 108 ALA A CA 1
ATOM 870 C C . ALA A 1 108 ? 8.630 -4.124 6.955 1.00 91.62 108 ALA A C 1
ATOM 872 O O . ALA A 1 108 ? 8.117 -3.548 7.914 1.00 91.62 108 ALA A O 1
ATOM 873 N N . PHE A 1 109 ? 7.884 -4.621 5.966 1.00 93.69 109 PHE A N 1
ATOM 874 C CA . PHE A 1 109 ? 6.447 -4.389 5.848 1.00 93.69 109 PHE A CA 1
ATOM 875 C C . PHE A 1 109 ? 5.620 -5.613 6.211 1.00 93.69 109 PHE A C 1
ATOM 877 O O . PHE A 1 109 ? 4.683 -5.468 6.989 1.00 93.69 109 PHE A O 1
ATOM 884 N N . VAL A 1 110 ? 5.963 -6.803 5.709 1.00 90.81 110 VAL A N 1
ATOM 885 C CA . VAL A 1 110 ? 5.173 -8.034 5.897 1.00 90.81 110 VAL A CA 1
ATOM 886 C C . VAL A 1 110 ? 5.991 -9.155 6.555 1.00 90.81 110 VAL A C 1
ATOM 888 O O . VAL A 1 110 ? 7.200 -9.237 6.340 1.00 90.81 110 VAL A O 1
ATOM 891 N N . PRO A 1 111 ? 5.361 -10.036 7.354 1.00 84.75 111 PRO A N 1
ATOM 892 C CA . PRO A 1 111 ? 6.057 -11.144 8.006 1.00 84.75 111 PRO A CA 1
ATOM 893 C C . PRO A 1 111 ? 6.448 -12.222 6.994 1.00 84.75 111 PRO A C 1
ATOM 895 O O . PRO A 1 111 ? 5.585 -12.821 6.366 1.00 84.75 111 PRO A O 1
ATOM 898 N N . GLU A 1 112 ? 7.743 -12.496 6.838 1.00 73.88 112 GLU A N 1
ATOM 899 C CA . GLU A 1 112 ? 8.218 -13.548 5.919 1.00 73.88 112 GLU A CA 1
ATOM 900 C C . GLU A 1 112 ? 8.351 -14.926 6.576 1.00 73.88 112 GLU A C 1
ATOM 902 O O . GLU A 1 112 ? 8.383 -15.949 5.896 1.00 73.88 112 GLU A O 1
ATOM 907 N N . VAL A 1 113 ? 8.453 -14.945 7.902 1.00 66.62 113 VAL A N 1
ATOM 908 C CA . VAL A 1 113 ? 8.622 -16.138 8.729 1.00 66.62 113 VAL A CA 1
ATOM 909 C C . VAL A 1 113 ? 7.755 -16.001 9.974 1.00 66.62 113 VAL A C 1
ATOM 911 O O . VAL A 1 113 ? 7.422 -14.887 10.385 1.00 66.62 113 VAL A O 1
ATOM 914 N N . ASP A 1 114 ? 7.389 -17.131 10.568 1.00 62.97 114 ASP A N 1
ATOM 915 C CA . ASP A 1 114 ? 6.680 -17.153 11.845 1.00 62.97 114 ASP A CA 1
ATOM 916 C C . ASP A 1 114 ? 7.687 -16.823 12.958 1.00 62.97 114 ASP A C 1
ATOM 918 O O . ASP A 1 114 ? 8.520 -17.652 13.325 1.00 62.97 114 ASP A O 1
ATOM 922 N N . THR A 1 115 ? 7.708 -15.574 13.431 1.00 55.69 115 THR A N 1
ATOM 923 C CA . THR A 1 115 ? 8.648 -15.137 14.480 1.00 55.69 115 THR A CA 1
ATOM 924 C C . THR A 1 115 ? 8.103 -15.386 15.882 1.00 55.69 115 THR A C 1
ATOM 926 O O . THR A 1 115 ? 8.876 -15.431 16.836 1.00 55.69 115 THR A O 1
ATOM 929 N N . GLU A 1 116 ? 6.799 -15.631 16.019 1.00 54.12 116 GLU A N 1
ATOM 930 C CA . GLU A 1 116 ? 6.151 -15.961 17.297 1.00 54.12 116 GLU A CA 1
ATOM 931 C C . GLU A 1 116 ? 6.576 -17.322 17.884 1.00 54.12 116 GLU A C 1
ATOM 933 O O . GLU A 1 116 ? 6.383 -17.550 19.077 1.00 54.12 116 GLU A O 1
ATOM 938 N N . SER A 1 117 ? 7.223 -18.202 17.108 1.00 46.81 117 SER A N 1
ATOM 939 C CA . SER A 1 117 ? 7.818 -19.444 17.627 1.00 46.81 117 SER A CA 1
ATOM 940 C C . SER A 1 117 ? 9.220 -19.259 18.221 1.00 46.81 117 SER A C 1
ATOM 942 O O . SER A 1 117 ? 9.747 -20.178 18.849 1.00 46.81 117 SER A O 1
ATOM 944 N N . CYS A 1 118 ? 9.853 -18.098 18.028 1.00 44.50 118 CYS A N 1
ATOM 945 C CA . CYS A 1 118 ? 11.178 -17.809 18.570 1.00 44.50 118 CYS A CA 1
ATOM 946 C C . CYS A 1 118 ? 11.036 -17.170 19.961 1.00 44.50 118 CYS A C 1
ATOM 948 O O . CYS A 1 118 ? 11.233 -15.970 20.147 1.00 44.50 118 CYS A O 1
ATOM 950 N N . ALA A 1 119 ? 10.639 -17.974 20.950 1.00 40.53 119 ALA A N 1
ATOM 951 C CA . ALA A 1 119 ? 10.601 -17.562 22.349 1.00 40.53 119 ALA A CA 1
ATOM 952 C C . ALA A 1 119 ? 12.035 -17.407 22.883 1.00 40.53 119 ALA A C 1
ATOM 954 O O . ALA A 1 119 ? 12.604 -18.328 23.469 1.00 40.53 119 ALA A O 1
ATOM 955 N N . VAL A 1 120 ? 12.646 -16.244 22.655 1.00 51.06 120 VAL A N 1
ATOM 956 C CA . VAL A 1 120 ? 13.888 -15.872 23.338 1.00 51.06 120 VAL A CA 1
ATOM 957 C C . VAL A 1 120 ? 13.538 -15.624 24.815 1.00 51.06 120 VAL A C 1
ATOM 959 O O . VAL A 1 120 ? 12.596 -14.875 25.085 1.00 51.06 120 VAL A O 1
ATOM 962 N N . PRO A 1 121 ? 14.223 -16.258 25.788 1.00 43.31 121 PRO A N 1
ATOM 963 C CA . PRO A 1 121 ? 13.924 -16.075 27.205 1.00 43.31 121 PRO A CA 1
ATOM 964 C C . PRO A 1 121 ? 13.978 -14.594 27.590 1.00 43.31 121 PRO A C 1
ATOM 966 O O . PRO A 1 121 ? 14.957 -13.908 27.306 1.00 43.31 121 PRO A O 1
ATOM 969 N N . ALA A 1 122 ? 12.939 -14.121 28.279 1.00 51.25 122 ALA A N 1
ATOM 970 C CA . ALA A 1 122 ? 12.712 -12.725 28.668 1.00 51.25 122 ALA A CA 1
ATOM 971 C C . ALA A 1 122 ? 13.768 -12.109 29.622 1.00 51.25 122 ALA A C 1
ATOM 973 O O . ALA A 1 122 ? 13.536 -11.044 30.185 1.00 51.25 122 ALA A O 1
ATOM 974 N N . ALA A 1 123 ? 14.908 -12.770 29.841 1.00 46.22 123 ALA A N 1
ATOM 975 C CA . ALA A 1 123 ? 15.916 -12.369 30.819 1.00 46.22 123 ALA A CA 1
ATOM 976 C C . ALA A 1 123 ? 16.972 -11.384 30.278 1.00 46.22 123 ALA A C 1
ATOM 978 O O . ALA A 1 123 ? 17.579 -10.691 31.084 1.00 46.22 123 ALA A O 1
ATOM 979 N N . ASP A 1 124 ? 17.138 -11.257 28.954 1.00 44.03 124 ASP A N 1
ATOM 980 C CA . ASP A 1 124 ? 18.137 -10.367 28.322 1.00 44.03 124 ASP A CA 1
ATOM 981 C C . ASP A 1 124 ? 17.491 -9.369 27.337 1.00 44.03 124 ASP A C 1
ATOM 983 O O . ASP A 1 124 ? 17.991 -9.104 26.239 1.00 44.03 124 ASP A O 1
ATOM 987 N N . MET A 1 125 ? 16.328 -8.815 27.696 1.00 44.50 125 MET A N 1
ATOM 988 C CA . MET A 1 125 ? 15.621 -7.845 26.853 1.00 44.50 125 MET A CA 1
ATOM 989 C C . MET A 1 125 ? 16.340 -6.492 26.825 1.00 44.50 125 MET A C 1
ATOM 991 O O . MET A 1 125 ? 15.992 -5.553 27.535 1.00 44.50 125 MET A O 1
ATOM 995 N N . VAL A 1 126 ? 17.315 -6.365 25.928 1.00 44.81 126 VAL A N 1
ATOM 996 C CA . VAL A 1 126 ? 17.710 -5.063 25.393 1.00 44.81 126 VAL A CA 1
ATOM 997 C C . VAL A 1 126 ? 16.496 -4.487 24.652 1.00 44.81 126 VAL A C 1
ATOM 999 O O . VAL A 1 126 ? 15.910 -5.144 23.788 1.00 44.81 126 VAL A O 1
ATOM 1002 N N . GLU A 1 127 ? 16.154 -3.244 24.979 1.00 44.72 127 GLU A N 1
ATOM 1003 C CA . GLU A 1 127 ? 15.062 -2.375 24.492 1.00 44.72 127 GLU A CA 1
ATOM 1004 C C . GLU A 1 127 ? 14.907 -2.266 22.948 1.00 44.72 127 GLU A C 1
ATOM 1006 O O . GLU A 1 127 ? 13.986 -1.626 22.445 1.00 44.72 127 GLU A O 1
ATOM 1011 N N . ASN A 1 128 ? 15.773 -2.931 22.174 1.00 42.38 128 ASN A N 1
ATOM 1012 C CA . ASN A 1 128 ? 15.870 -2.872 20.713 1.00 42.38 128 ASN A CA 1
ATOM 1013 C C . ASN A 1 128 ? 15.053 -3.939 19.945 1.00 42.38 128 ASN A C 1
ATOM 1015 O O . ASN A 1 128 ? 14.933 -3.838 18.726 1.00 42.38 128 ASN A O 1
ATOM 1019 N N . HIS A 1 129 ? 14.436 -4.929 20.605 1.00 47.03 129 HIS A N 1
ATOM 1020 C CA . HIS A 1 129 ? 13.682 -6.001 19.915 1.00 47.03 129 HIS A CA 1
ATOM 1021 C C . HIS A 1 129 ? 12.403 -5.525 19.196 1.00 47.03 129 HIS A C 1
ATOM 1023 O O . HIS A 1 129 ? 11.865 -6.220 18.336 1.00 47.03 129 HIS A O 1
ATOM 1029 N N . HIS A 1 130 ? 11.935 -4.310 19.487 1.00 49.75 130 HIS A N 1
ATOM 1030 C CA . HIS A 1 130 ? 10.816 -3.675 18.794 1.00 49.75 130 HIS A CA 1
ATOM 1031 C C . HIS A 1 130 ? 11.112 -3.321 17.324 1.00 49.75 130 HIS A C 1
ATOM 1033 O O . HIS A 1 130 ? 10.167 -3.069 16.580 1.00 49.75 130 HIS A O 1
ATOM 1039 N N . GLN A 1 131 ? 12.381 -3.280 16.902 1.00 51.47 131 GLN A N 1
ATOM 1040 C CA . GLN A 1 131 ? 12.775 -2.850 15.551 1.00 51.47 131 GLN A CA 1
ATOM 1041 C C . GLN A 1 131 ? 12.702 -3.966 14.497 1.00 51.47 131 GLN A C 1
ATOM 1043 O O . GLN A 1 131 ? 12.717 -3.679 13.306 1.00 51.47 131 GLN A O 1
ATOM 1048 N N . CYS A 1 132 ? 12.588 -5.234 14.904 1.00 64.31 132 CYS A N 1
ATOM 1049 C CA . CYS A 1 132 ? 12.568 -6.367 13.969 1.00 64.31 132 CYS A CA 1
ATOM 1050 C C . CYS A 1 132 ? 11.155 -6.782 13.529 1.00 64.31 132 CYS A C 1
ATOM 1052 O O . CYS A 1 132 ? 10.997 -7.786 12.835 1.00 64.31 132 CYS A O 1
ATOM 1054 N N . LYS A 1 133 ? 10.118 -6.051 13.954 1.00 85.88 133 LYS A N 1
ATOM 1055 C CA . LYS A 1 133 ? 8.728 -6.383 13.644 1.00 85.88 133 LYS A CA 1
ATOM 1056 C C . LYS A 1 133 ? 8.252 -5.640 12.394 1.00 85.88 133 LYS A C 1
ATOM 1058 O O . LYS A 1 133 ? 8.358 -4.415 12.372 1.00 85.88 133 LYS A O 1
ATOM 1063 N N . PRO A 1 134 ? 7.656 -6.331 11.406 1.00 92.25 134 PRO A N 1
ATOM 1064 C CA . PRO A 1 134 ? 7.139 -5.666 10.221 1.00 92.25 134 PRO A CA 1
ATOM 1065 C C . PRO A 1 134 ? 6.018 -4.675 10.558 1.00 92.25 134 PRO A C 1
ATOM 1067 O O . PRO A 1 134 ? 5.156 -4.956 11.401 1.00 92.25 134 PRO A O 1
ATOM 1070 N N . HIS A 1 135 ? 5.996 -3.537 9.863 1.00 94.62 135 HIS A N 1
ATOM 1071 C CA . HIS A 1 135 ? 5.065 -2.439 10.130 1.00 94.62 135 HIS A CA 1
ATOM 1072 C C . HIS A 1 135 ? 3.592 -2.861 10.082 1.00 94.62 135 HIS A C 1
ATOM 1074 O O . HIS A 1 135 ? 2.821 -2.456 10.950 1.00 94.62 135 HIS A O 1
ATOM 1080 N N . VAL A 1 136 ? 3.198 -3.713 9.128 1.00 94.94 136 VAL A N 1
ATOM 1081 C CA . VAL A 1 136 ? 1.812 -4.204 9.005 1.00 94.94 136 VAL A CA 1
ATOM 1082 C C . VAL A 1 136 ? 1.354 -4.903 10.283 1.00 94.94 136 VAL A C 1
ATOM 1084 O O . VAL A 1 136 ? 0.236 -4.672 10.740 1.00 94.94 136 VAL A O 1
ATOM 1087 N N . VAL A 1 137 ? 2.214 -5.739 10.873 1.00 92.44 137 VAL A N 1
ATOM 1088 C CA . VAL A 1 137 ? 1.866 -6.504 12.077 1.00 92.44 137 VAL A CA 1
ATOM 1089 C C . VAL A 1 137 ? 1.695 -5.557 13.260 1.00 92.44 137 VAL A C 1
ATOM 1091 O O . VAL A 1 137 ? 0.744 -5.686 14.026 1.00 92.44 137 VAL A O 1
ATOM 1094 N N . ARG A 1 138 ? 2.583 -4.565 13.384 1.00 93.44 138 ARG A N 1
ATOM 1095 C CA . ARG A 1 138 ? 2.514 -3.571 14.457 1.00 93.44 138 ARG A CA 1
ATOM 1096 C C . ARG A 1 138 ? 1.274 -2.688 14.363 1.00 93.44 138 ARG A C 1
ATOM 1098 O O . ARG A 1 138 ? 0.592 -2.493 15.364 1.00 93.44 138 ARG A O 1
ATOM 1105 N N . ILE A 1 139 ? 0.954 -2.209 13.162 1.00 95.38 139 ILE A N 1
ATOM 1106 C CA . ILE A 1 139 ? -0.268 -1.441 12.904 1.00 95.38 139 ILE A CA 1
ATOM 1107 C C . ILE A 1 139 ? -1.497 -2.284 13.255 1.00 95.38 139 ILE A C 1
ATOM 1109 O O . ILE A 1 139 ? -2.363 -1.817 13.989 1.00 95.38 139 ILE A O 1
ATOM 1113 N N . LEU A 1 140 ? -1.562 -3.540 12.796 1.00 93.50 140 LEU A N 1
ATOM 1114 C CA . LEU A 1 140 ? -2.694 -4.421 13.084 1.00 93.50 140 LEU A CA 1
ATOM 1115 C C . LEU A 1 140 ? -2.902 -4.634 14.590 1.00 93.50 140 LEU A C 1
ATOM 1117 O O . LEU A 1 140 ? -4.039 -4.622 15.058 1.00 93.50 140 LEU A O 1
ATOM 1121 N N . GLU A 1 141 ? -1.827 -4.833 15.349 1.00 92.62 141 GLU A N 1
ATOM 1122 C CA . GLU A 1 141 ? -1.897 -4.990 16.805 1.00 92.62 141 GLU A CA 1
ATOM 1123 C C . GLU A 1 141 ? -2.394 -3.734 17.507 1.00 92.62 141 GLU A C 1
ATOM 1125 O O . GLU A 1 141 ? -3.267 -3.833 18.365 1.00 92.62 141 GLU A O 1
ATOM 1130 N N . LEU A 1 142 ? -1.907 -2.558 17.109 1.00 93.38 142 LEU A N 1
ATOM 1131 C CA . LEU A 1 142 ? -2.390 -1.285 17.643 1.00 93.38 142 LEU A CA 1
ATOM 1132 C C . LEU A 1 142 ? -3.868 -1.058 17.304 1.00 93.38 142 LEU A C 1
ATOM 1134 O O . LEU A 1 142 ? -4.645 -0.652 18.165 1.00 93.38 142 LEU A O 1
ATOM 1138 N N . MET A 1 143 ? -4.295 -1.393 16.082 1.00 92.81 143 MET A N 1
ATOM 1139 C CA . MET A 1 143 ? -5.707 -1.335 15.698 1.00 92.81 143 MET A CA 1
ATOM 1140 C C . MET A 1 143 ? -6.565 -2.290 16.540 1.00 92.81 143 MET A C 1
ATOM 1142 O O . MET A 1 143 ? -7.642 -1.904 16.986 1.00 92.81 143 MET A O 1
ATOM 1146 N N . ARG A 1 144 ? -6.098 -3.519 16.797 1.00 91.25 144 ARG A N 1
ATOM 1147 C CA . ARG A 1 144 ? -6.791 -4.484 17.670 1.00 91.25 144 ARG A CA 1
ATOM 1148 C C . ARG A 1 144 ? -6.869 -4.004 19.112 1.00 91.25 144 ARG A C 1
ATOM 1150 O O . ARG A 1 144 ? -7.920 -4.132 19.729 1.00 91.25 144 ARG A O 1
ATOM 1157 N N . LEU A 1 145 ? -5.783 -3.438 19.631 1.00 90.62 145 LEU A N 1
ATOM 1158 C CA . LEU A 1 145 ? -5.736 -2.889 20.981 1.00 90.62 145 LEU A CA 1
ATOM 1159 C C . LEU A 1 145 ? -6.732 -1.734 21.141 1.00 90.62 145 LEU A C 1
ATOM 1161 O O . LEU A 1 145 ? -7.441 -1.667 22.141 1.00 90.62 145 LEU A O 1
ATOM 1165 N N . ARG A 1 146 ? -6.809 -0.851 20.138 1.00 87.75 146 ARG A N 1
ATOM 1166 C CA . ARG A 1 146 ? -7.645 0.353 20.179 1.00 87.75 146 ARG A CA 1
ATOM 1167 C C . ARG A 1 146 ? -9.124 0.083 19.898 1.00 87.75 146 ARG A C 1
ATOM 1169 O O . ARG A 1 146 ? -9.978 0.709 20.517 1.00 87.75 146 ARG A O 1
ATOM 1176 N N . PHE A 1 147 ? -9.435 -0.823 18.969 1.00 88.44 147 PHE A N 1
ATOM 1177 C CA . PHE A 1 147 ? -10.795 -1.010 18.437 1.00 88.44 147 PHE A CA 1
ATOM 1178 C C . PHE A 1 147 ? -11.399 -2.404 18.686 1.00 88.44 147 PHE A C 1
ATOM 1180 O O . PHE A 1 147 ? -12.577 -2.618 18.395 1.00 88.44 147 PHE A O 1
ATOM 1187 N N . GLY A 1 148 ? -10.626 -3.350 19.226 1.00 83.12 148 GLY A N 1
ATOM 1188 C CA . GLY A 1 148 ? -11.034 -4.741 19.440 1.00 83.12 148 GLY A CA 1
ATOM 1189 C C . GLY A 1 148 ? -11.039 -5.602 18.167 1.00 83.12 148 GLY A C 1
ATOM 1190 O O . GLY A 1 148 ? -10.827 -5.130 17.051 1.00 83.12 148 GLY A O 1
ATOM 1191 N N . GLU A 1 149 ? -11.294 -6.905 18.333 1.00 68.88 149 GLU A N 1
ATOM 1192 C CA . GLU A 1 149 ? -11.379 -7.886 17.230 1.00 68.88 149 GLU A CA 1
ATOM 1193 C C . GLU A 1 149 ? -12.747 -7.838 16.497 1.00 68.88 149 GLU A C 1
ATOM 1195 O O . GLU A 1 149 ? -12.873 -8.312 15.368 1.00 68.88 149 GLU A O 1
ATOM 1200 N N . ILE A 1 150 ? -13.762 -7.217 17.121 1.00 55.41 150 ILE A N 1
ATOM 1201 C CA . ILE A 1 150 ? -15.199 -7.281 16.767 1.00 55.41 150 ILE A CA 1
ATOM 1202 C C . ILE A 1 150 ? -15.538 -6.519 15.470 1.00 55.41 150 ILE A C 1
ATOM 1204 O O . ILE A 1 150 ? -16.599 -6.708 14.878 1.00 55.41 150 ILE A O 1
ATOM 1208 N N . ALA A 1 151 ? -14.631 -5.691 14.946 1.00 52.12 151 ALA A N 1
ATOM 1209 C CA . AL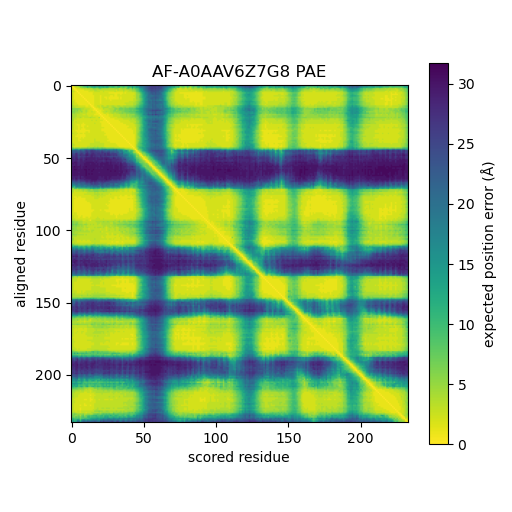A A 1 151 ? -14.879 -4.912 13.729 1.00 52.12 151 ALA A CA 1
ATOM 1210 C C . ALA A 1 151 ? -15.022 -5.765 12.445 1.00 52.12 151 ALA A C 1
ATOM 1212 O O . ALA A 1 151 ? -15.137 -5.214 11.349 1.00 52.12 151 ALA A O 1
ATOM 1213 N N . THR A 1 152 ? -14.965 -7.100 12.519 1.00 51.88 152 THR A N 1
ATOM 1214 C CA . THR A 1 152 ? -14.966 -7.960 11.327 1.00 51.88 152 THR A CA 1
ATOM 1215 C C . THR A 1 152 ? -15.556 -9.350 11.594 1.00 51.88 152 THR A C 1
ATOM 1217 O O . THR A 1 152 ? -14.881 -10.354 11.387 1.00 51.88 152 THR A O 1
ATOM 1220 N N . GLU A 1 153 ? -16.810 -9.435 12.040 1.00 42.69 153 GLU A N 1
ATOM 1221 C CA . GLU A 1 153 ? -17.480 -10.739 12.224 1.00 42.69 153 GLU A CA 1
ATOM 1222 C C . GLU A 1 153 ? -18.321 -11.212 11.024 1.00 42.69 153 GLU A C 1
ATOM 1224 O O . GLU A 1 153 ? -18.791 -12.339 11.039 1.00 42.69 153 GLU A O 1
ATOM 1229 N N . ASN A 1 154 ? -18.480 -10.436 9.940 1.00 39.25 154 ASN A N 1
ATOM 1230 C CA . ASN A 1 154 ? -19.493 -10.768 8.916 1.00 39.25 154 ASN A CA 1
ATOM 1231 C C . ASN A 1 154 ? -19.034 -10.841 7.449 1.00 39.25 154 ASN A C 1
ATOM 1233 O O . ASN A 1 154 ? -19.884 -10.951 6.566 1.00 39.25 154 ASN A O 1
ATOM 1237 N N . SER A 1 155 ? -17.737 -10.836 7.129 1.00 44.53 155 SER A N 1
ATOM 1238 C CA . SER A 1 155 ? -17.323 -11.173 5.759 1.00 44.53 155 SER A CA 1
ATOM 1239 C C . SER A 1 155 ? -16.965 -12.650 5.691 1.00 44.53 155 SER A C 1
ATOM 1241 O O . SER A 1 155 ? -15.878 -13.041 6.113 1.00 44.53 155 SER A O 1
ATOM 1243 N N . SER A 1 156 ? -17.871 -13.459 5.135 1.00 40.81 156 SER A N 1
ATOM 1244 C CA . SER A 1 156 ? -17.518 -14.725 4.482 1.00 40.81 156 SER A CA 1
ATOM 1245 C C . SER A 1 156 ? -16.174 -14.531 3.776 1.00 40.81 156 SER A C 1
ATOM 1247 O O . SER A 1 156 ? -16.052 -13.635 2.936 1.00 40.81 156 SER A O 1
ATOM 1249 N N . LEU A 1 157 ? -15.160 -15.281 4.219 1.00 50.00 157 LEU A N 1
ATOM 1250 C CA . LEU A 1 157 ? -13.777 -15.197 3.756 1.00 50.00 157 LEU A CA 1
ATOM 1251 C C . LEU A 1 157 ? -13.731 -15.621 2.284 1.00 50.00 157 LEU A C 1
ATOM 1253 O O . LEU A 1 157 ? -13.458 -16.767 1.940 1.00 50.00 157 LEU A O 1
ATOM 1257 N N . LYS A 1 158 ? -14.083 -14.688 1.400 1.00 52.88 158 LYS A N 1
ATOM 1258 C CA . LYS A 1 158 ? -13.830 -14.796 -0.030 1.00 52.88 158 LYS A CA 1
ATOM 1259 C C . LYS A 1 158 ? -12.319 -14.917 -0.195 1.00 52.88 158 LYS A C 1
ATOM 1261 O O . LYS A 1 158 ? -11.576 -14.196 0.466 1.00 52.88 158 LYS A O 1
ATOM 1266 N N . ARG A 1 159 ? -11.882 -15.806 -1.088 1.00 58.34 159 ARG A N 1
ATOM 1267 C CA . ARG A 1 159 ? -10.513 -15.810 -1.611 1.00 58.34 159 ARG A CA 1
ATOM 1268 C C . ARG A 1 159 ? -10.164 -14.371 -2.007 1.00 58.34 159 ARG A C 1
ATOM 1270 O O . ARG A 1 159 ? -10.784 -13.825 -2.919 1.00 58.34 159 ARG A O 1
ATOM 1277 N N . SER A 1 160 ? -9.259 -13.748 -1.261 1.00 70.81 160 SER A N 1
ATOM 1278 C CA . SER A 1 160 ? -8.747 -12.422 -1.591 1.00 70.81 160 SER A CA 1
ATOM 1279 C C . SER A 1 160 ? -7.623 -12.606 -2.599 1.00 70.81 160 SER A C 1
ATOM 1281 O O . SER A 1 160 ? -6.730 -13.424 -2.393 1.00 70.81 160 SER A O 1
ATOM 1283 N N . GLU A 1 161 ? -7.672 -11.861 -3.693 1.00 81.38 161 GLU A N 1
ATOM 1284 C CA . GLU A 1 161 ? -6.620 -11.840 -4.706 1.00 81.38 161 GLU A CA 1
ATOM 1285 C C . GLU A 1 161 ? -6.031 -10.434 -4.757 1.00 81.38 161 GLU A C 1
ATOM 1287 O O . GLU A 1 161 ? -6.724 -9.460 -4.464 1.00 81.38 161 GLU A O 1
ATOM 1292 N N . PHE A 1 162 ? -4.746 -10.331 -5.088 1.00 86.69 162 PHE A N 1
ATOM 1293 C CA . PHE A 1 162 ? -4.116 -9.033 -5.302 1.00 86.69 162 PHE A CA 1
ATOM 1294 C C . PHE A 1 162 ? -4.705 -8.336 -6.544 1.00 86.69 162 PHE A C 1
ATOM 1296 O O . PHE A 1 162 ? -5.001 -9.030 -7.524 1.00 86.69 162 PHE A O 1
ATOM 1303 N N . PRO A 1 163 ? -4.824 -6.993 -6.540 1.00 90.38 163 PRO A N 1
ATOM 1304 C CA . PRO A 1 163 ? -4.603 -6.083 -5.404 1.00 90.38 163 PRO A CA 1
ATOM 1305 C C . PRO A 1 163 ? -5.700 -6.180 -4.326 1.00 90.38 163 PRO A C 1
ATOM 1307 O O . PRO A 1 163 ? -6.880 -6.358 -4.627 1.00 90.38 163 PRO A O 1
ATOM 1310 N N . LEU A 1 164 ? -5.317 -6.043 -3.053 1.00 89.56 164 LEU A N 1
ATOM 1311 C CA . LEU A 1 164 ? -6.207 -6.216 -1.899 1.00 89.56 164 LEU A CA 1
ATOM 1312 C C . LEU A 1 164 ? -7.056 -4.972 -1.576 1.00 89.56 164 LEU A C 1
ATOM 1314 O O . LEU A 1 164 ? -8.068 -5.086 -0.878 1.00 89.56 164 LEU A O 1
ATOM 1318 N N . LEU A 1 165 ? -6.655 -3.781 -2.035 1.00 91.12 165 LEU A N 1
ATOM 1319 C CA . LEU A 1 165 ? -7.313 -2.506 -1.740 1.00 91.12 165 LEU A CA 1
ATOM 1320 C C . LEU A 1 165 ? -7.958 -1.874 -2.978 1.00 91.12 165 LEU A C 1
ATOM 1322 O O . LEU A 1 165 ? -7.296 -1.289 -3.829 1.00 91.12 165 LEU A O 1
ATOM 1326 N N . ASN A 1 166 ? -9.2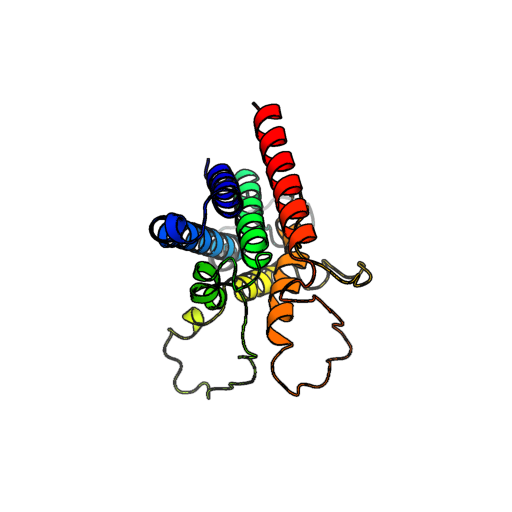92 -1.854 -2.980 1.00 87.25 166 ASN A N 1
ATOM 1327 C CA . ASN A 1 166 ? -10.112 -1.150 -3.978 1.00 87.25 166 ASN A CA 1
ATOM 1328 C C . ASN A 1 166 ? -10.932 0.010 -3.377 1.00 87.25 166 ASN A C 1
ATOM 1330 O O . ASN A 1 166 ? -11.910 0.470 -3.963 1.00 87.25 166 ASN A O 1
ATOM 1334 N N . LEU A 1 167 ? -10.561 0.473 -2.179 1.00 90.75 167 LEU A N 1
ATOM 1335 C CA . LEU A 1 167 ? -11.221 1.592 -1.501 1.00 90.75 167 LEU A CA 1
ATOM 1336 C C . LEU A 1 167 ? -10.838 2.919 -2.165 1.00 90.75 167 LEU A C 1
ATOM 1338 O O . LEU A 1 167 ? -9.655 3.193 -2.325 1.00 90.75 167 LEU A O 1
ATOM 1342 N N . ARG A 1 168 ? -11.811 3.769 -2.502 1.00 90.69 168 ARG A N 1
ATOM 1343 C CA . ARG A 1 168 ? -11.559 5.122 -3.044 1.00 90.69 168 ARG A CA 1
ATOM 1344 C C . ARG A 1 168 ? -11.233 6.127 -1.943 1.00 90.69 168 ARG A C 1
ATOM 1346 O O . ARG A 1 168 ? -10.233 6.829 -2.017 1.00 90.69 168 ARG A O 1
ATOM 1353 N N . SER A 1 169 ? -12.023 6.101 -0.875 1.00 93.31 169 SER A N 1
ATOM 1354 C CA . SER A 1 169 ? -11.842 6.903 0.333 1.00 93.31 169 SER A CA 1
ATOM 1355 C C . SER A 1 169 ? -12.189 6.085 1.577 1.00 93.31 169 SER A C 1
ATOM 1357 O O . SER A 1 169 ? -12.831 5.030 1.497 1.00 93.31 169 SER A O 1
ATOM 1359 N N . ILE A 1 170 ? -11.752 6.568 2.738 1.00 94.81 170 ILE A N 1
ATOM 1360 C CA . ILE A 1 170 ? -12.125 6.024 4.045 1.00 94.81 170 ILE A CA 1
ATOM 1361 C C . ILE A 1 170 ? -12.553 7.170 4.962 1.00 94.81 170 ILE A C 1
ATOM 1363 O O . ILE A 1 170 ? -11.985 8.257 4.912 1.00 94.81 170 ILE A O 1
ATOM 1367 N N . SER A 1 171 ? -13.546 6.915 5.807 1.00 94.12 171 SER A N 1
ATOM 1368 C CA . SER A 1 171 ? -13.989 7.822 6.871 1.00 94.12 171 SER A CA 1
ATOM 1369 C C . SER A 1 171 ? -13.509 7.369 8.250 1.00 94.12 171 SER A C 1
ATOM 1371 O O . SER A 1 171 ? -13.629 8.106 9.218 1.00 94.12 171 SER A O 1
ATOM 1373 N N . LYS A 1 172 ? -13.030 6.124 8.377 1.00 93.62 172 LYS A N 1
ATOM 1374 C CA . LYS A 1 172 ? -12.499 5.559 9.624 1.00 93.62 172 LYS A CA 1
ATOM 1375 C C . LYS A 1 172 ? -11.286 4.690 9.337 1.00 93.62 172 LYS A C 1
ATOM 1377 O O . LYS A 1 172 ? -11.307 3.875 8.415 1.00 93.62 172 LYS A O 1
ATOM 1382 N N . ILE A 1 173 ? -10.271 4.776 10.195 1.00 94.94 173 ILE A N 1
ATOM 1383 C CA . ILE A 1 173 ? -9.044 3.980 10.046 1.00 94.94 173 ILE A CA 1
ATOM 1384 C C . ILE A 1 173 ? -9.301 2.467 10.113 1.00 94.94 173 ILE A C 1
ATOM 1386 O O . ILE A 1 173 ? -8.623 1.689 9.446 1.00 94.94 173 ILE A O 1
ATOM 1390 N N . THR A 1 174 ? -10.338 2.036 10.841 1.00 93.50 174 THR A N 1
ATOM 1391 C CA . THR A 1 174 ? -10.748 0.624 10.949 1.00 93.50 174 THR A CA 1
ATOM 1392 C C . THR A 1 174 ? -11.116 -0.008 9.606 1.00 93.50 174 THR A C 1
ATOM 1394 O O . THR A 1 174 ? -11.042 -1.227 9.475 1.00 93.50 174 THR A O 1
ATOM 1397 N N . GLN A 1 175 ? -11.430 0.787 8.577 1.00 94.31 175 GLN A N 1
ATOM 1398 C CA . GLN A 1 175 ? -11.673 0.283 7.222 1.00 94.31 175 GLN A CA 1
ATOM 1399 C C . GLN A 1 175 ? -10.422 -0.336 6.575 1.00 94.31 175 GLN A C 1
ATOM 1401 O O . GLN A 1 175 ? -10.560 -1.164 5.680 1.00 94.31 175 GLN A O 1
ATOM 1406 N N . LEU A 1 176 ? -9.212 0.004 7.043 1.00 95.38 176 LEU A N 1
ATOM 1407 C CA . LEU A 1 176 ? -7.962 -0.626 6.597 1.00 95.38 176 LEU A CA 1
ATOM 1408 C C . LEU A 1 176 ? -7.634 -1.923 7.356 1.00 95.38 176 LEU A C 1
ATOM 1410 O O . LEU A 1 176 ? -6.709 -2.645 6.984 1.00 95.38 176 LEU A O 1
ATOM 1414 N N . MET A 1 177 ? -8.385 -2.265 8.406 1.00 92.56 177 MET A N 1
ATOM 1415 C CA . MET A 1 177 ? -8.096 -3.436 9.238 1.00 92.56 177 MET A CA 1
ATOM 1416 C C . MET A 1 177 ? -8.101 -4.762 8.456 1.00 92.56 177 MET A C 1
ATOM 1418 O O . MET A 1 177 ? -7.187 -5.560 8.672 1.00 92.56 177 MET A O 1
ATOM 1422 N N . PRO A 1 178 ? -9.040 -5.019 7.516 1.00 90.94 178 PRO A N 1
ATOM 1423 C CA . PRO A 1 178 ? -9.013 -6.237 6.702 1.00 90.94 178 PRO A CA 1
ATOM 1424 C C . PRO A 1 178 ? -7.748 -6.360 5.843 1.00 90.94 178 PRO A C 1
ATOM 1426 O O . PRO A 1 178 ? -7.226 -7.464 5.672 1.00 90.94 178 PRO A O 1
ATOM 1429 N N . PHE A 1 179 ? -7.223 -5.237 5.347 1.00 93.38 179 PHE A N 1
ATOM 1430 C CA . PHE A 1 179 ? -5.984 -5.198 4.573 1.00 93.38 179 PHE A CA 1
ATOM 1431 C C . PHE A 1 179 ? -4.777 -5.587 5.430 1.00 93.38 179 PHE A C 1
ATOM 1433 O O . PHE A 1 179 ? -4.084 -6.554 5.106 1.00 93.38 179 PHE A O 1
ATOM 1440 N N . PHE A 1 180 ? -4.573 -4.920 6.572 1.00 93.62 180 PHE A N 1
ATOM 1441 C CA . PHE A 1 180 ? -3.463 -5.247 7.476 1.00 93.62 180 PHE A CA 1
ATOM 1442 C C . PHE A 1 180 ? -3.574 -6.662 8.054 1.00 93.62 180 PHE A C 1
ATOM 1444 O O . PHE A 1 180 ? -2.563 -7.353 8.213 1.00 93.62 180 PHE A O 1
ATOM 1451 N N . ARG A 1 181 ? -4.802 -7.130 8.320 1.00 90.19 181 ARG A N 1
ATOM 1452 C CA . ARG A 1 181 ? -5.063 -8.514 8.722 1.00 90.19 181 ARG A CA 1
ATOM 1453 C C . ARG A 1 181 ? -4.590 -9.478 7.649 1.00 90.19 181 ARG A C 1
ATOM 1455 O O . ARG A 1 181 ? -3.781 -10.342 7.956 1.00 90.19 181 ARG A O 1
ATOM 1462 N N . THR A 1 182 ? -5.048 -9.307 6.412 1.00 88.88 182 THR A N 1
ATOM 1463 C CA . THR A 1 182 ? -4.655 -10.165 5.289 1.00 88.88 182 THR A CA 1
ATOM 1464 C C . THR A 1 182 ? -3.131 -10.200 5.166 1.00 88.88 182 THR A C 1
ATOM 1466 O O . THR A 1 182 ? -2.525 -11.262 5.305 1.00 88.88 182 THR A O 1
ATOM 1469 N N . LEU A 1 183 ? -2.479 -9.041 5.057 1.00 89.69 183 LEU A N 1
ATOM 1470 C CA . LEU A 1 183 ? -1.024 -8.955 4.910 1.00 89.69 183 LEU A CA 1
ATOM 1471 C C . LEU A 1 183 ? -0.220 -9.565 6.074 1.00 89.69 183 LEU A C 1
ATOM 1473 O O . LEU A 1 183 ? 0.896 -10.032 5.855 1.00 89.69 183 LEU A O 1
ATOM 1477 N N . SER A 1 184 ? -0.777 -9.618 7.287 1.00 87.94 184 SER A N 1
ATOM 1478 C CA . SER A 1 184 ? -0.127 -10.259 8.442 1.00 87.94 184 SER A CA 1
ATOM 1479 C C . SER A 1 184 ? -0.070 -11.790 8.352 1.00 87.94 184 SER A C 1
ATOM 1481 O O . SER A 1 184 ? 0.724 -12.400 9.067 1.00 87.94 184 SER A O 1
ATOM 1483 N N . PHE A 1 185 ? -0.886 -12.421 7.499 1.00 80.75 185 PHE A N 1
ATOM 1484 C CA . PHE A 1 185 ? -0.965 -13.884 7.375 1.00 80.75 185 PHE A CA 1
ATOM 1485 C C . PHE A 1 185 ? -0.494 -14.419 6.024 1.00 80.75 185 PHE A C 1
ATOM 1487 O O . PHE A 1 185 ? 0.143 -15.471 5.991 1.00 80.75 185 PHE A O 1
ATOM 1494 N N . VAL A 1 186 ? -0.756 -13.698 4.926 1.00 79.12 186 VAL A N 1
ATOM 1495 C CA . VAL A 1 186 ? -0.491 -14.170 3.549 1.00 79.12 186 VAL A CA 1
ATOM 1496 C C . VAL A 1 186 ? 0.940 -14.672 3.355 1.00 79.12 186 VAL A C 1
ATOM 1498 O O . VAL A 1 186 ? 1.170 -15.664 2.668 1.00 79.12 186 VAL A O 1
ATOM 1501 N N . PHE A 1 187 ? 1.904 -14.026 4.006 1.00 75.06 187 PHE A N 1
ATOM 1502 C CA . PHE A 1 187 ? 3.322 -14.340 3.849 1.00 75.06 187 PHE A CA 1
ATOM 1503 C C . PHE A 1 187 ? 3.860 -15.337 4.891 1.00 75.06 187 PHE A C 1
ATOM 1505 O O . PHE A 1 187 ? 4.914 -15.927 4.663 1.00 75.06 187 PHE A O 1
ATOM 1512 N N . LYS A 1 188 ? 3.115 -15.617 5.973 1.00 69.88 188 LYS A N 1
ATOM 1513 C CA . LYS A 1 188 ? 3.487 -16.614 6.997 1.00 69.88 188 LYS A CA 1
ATOM 1514 C C . LYS A 1 188 ? 3.247 -18.057 6.544 1.00 69.88 188 LYS A C 1
ATOM 1516 O O . LYS A 1 188 ? 3.995 -18.959 6.912 1.00 69.88 188 LYS A O 1
ATOM 1521 N N . ALA A 1 189 ? 2.226 -18.284 5.715 1.00 53.47 189 ALA A N 1
ATOM 1522 C CA . ALA A 1 189 ? 1.721 -19.619 5.368 1.00 53.47 189 ALA A CA 1
ATOM 1523 C C . ALA A 1 189 ? 2.689 -20.508 4.553 1.00 53.47 189 ALA A C 1
ATOM 1525 O O . ALA A 1 189 ? 2.405 -21.682 4.327 1.00 53.47 189 ALA A O 1
ATOM 1526 N N . LYS A 1 190 ? 3.842 -19.986 4.111 1.00 52.53 190 LYS A N 1
ATOM 1527 C CA . LYS A 1 190 ? 4.849 -20.761 3.361 1.00 52.53 190 LYS A CA 1
ATOM 1528 C C . LYS A 1 190 ? 5.928 -21.411 4.236 1.00 52.53 190 LYS A C 1
ATOM 1530 O O . LYS A 1 190 ? 6.757 -22.161 3.714 1.00 52.53 190 LYS A O 1
ATOM 1535 N N . GLY A 1 191 ? 5.903 -21.190 5.552 1.00 45.78 191 GLY A N 1
ATOM 1536 C CA . GLY A 1 191 ? 6.713 -21.943 6.510 1.00 45.78 191 GLY A CA 1
ATOM 1537 C C . GLY A 1 191 ? 6.205 -23.381 6.627 1.00 45.78 191 GLY A C 1
ATOM 1538 O O . GLY A 1 191 ? 5.128 -23.625 7.158 1.00 45.78 191 GLY A O 1
ATOM 1539 N N . ARG A 1 192 ? 6.961 -24.345 6.094 1.00 41.97 192 ARG A N 1
ATOM 1540 C CA . ARG A 1 192 ? 6.642 -25.781 6.134 1.00 41.97 192 ARG A CA 1
ATOM 1541 C C . ARG A 1 192 ? 6.202 -26.230 7.541 1.00 41.97 192 ARG A C 1
ATOM 1543 O O . ARG A 1 192 ? 7.028 -26.276 8.444 1.00 41.97 192 ARG A O 1
ATOM 1550 N N . GLY A 1 193 ? 4.949 -26.672 7.676 1.00 44.00 193 GLY A N 1
ATOM 1551 C CA . GLY A 1 193 ? 4.551 -27.653 8.693 1.00 44.00 193 GLY A CA 1
ATOM 1552 C C . GLY A 1 193 ? 3.662 -27.203 9.856 1.00 44.00 193 GLY A C 1
ATOM 1553 O O . GLY A 1 193 ? 3.455 -28.021 10.749 1.00 44.00 193 GLY A O 1
ATOM 1554 N N . SER A 1 194 ? 3.103 -25.989 9.887 1.00 38.09 194 SER A N 1
ATOM 1555 C CA . SER A 1 194 ? 2.098 -25.667 10.912 1.00 38.09 194 SER A CA 1
ATOM 1556 C C . SER A 1 194 ? 0.711 -26.172 10.499 1.00 38.09 194 SER A C 1
ATOM 1558 O O . SER A 1 194 ? 0.234 -25.944 9.388 1.00 38.09 194 SER A O 1
ATOM 1560 N N . VAL A 1 195 ? 0.081 -26.929 11.400 1.00 40.25 195 VAL A N 1
ATOM 1561 C CA . VAL A 1 195 ? -1.312 -27.378 11.284 1.00 40.25 195 VAL A CA 1
ATOM 1562 C C . VAL A 1 195 ? -2.190 -26.150 11.019 1.00 40.25 195 VAL A C 1
ATOM 1564 O O . VAL A 1 195 ? -2.032 -25.159 11.738 1.00 40.25 195 VAL A O 1
ATOM 1567 N N . PRO A 1 196 ? -3.102 -26.177 10.027 1.00 40.88 196 PRO A N 1
ATOM 1568 C CA . PRO A 1 196 ? -4.022 -25.072 9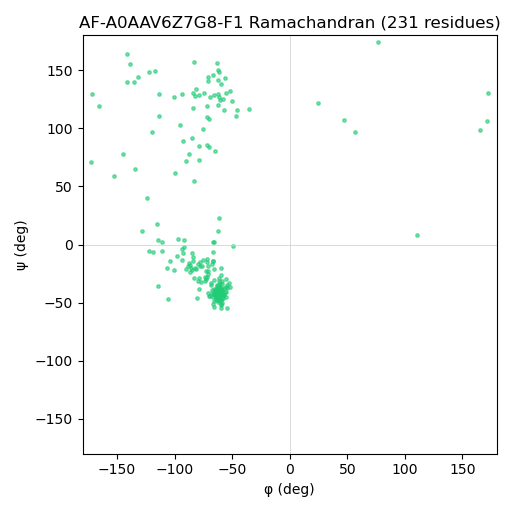.812 1.00 40.88 196 PRO A CA 1
ATOM 1569 C C . PRO A 1 196 ? -4.803 -24.843 11.106 1.00 40.88 196 PRO A C 1
ATOM 1571 O O . PRO A 1 196 ? -5.538 -25.717 11.569 1.00 40.88 196 PRO A O 1
ATOM 1574 N N . SER A 1 197 ? -4.608 -23.676 11.723 1.00 41.62 197 SER A N 1
ATOM 1575 C CA . SER A 1 197 ? -5.502 -23.229 12.783 1.00 41.62 197 SER A CA 1
ATOM 1576 C C . SER A 1 197 ? -6.907 -23.177 12.175 1.00 41.62 197 SER A C 1
ATOM 1578 O O . SER A 1 197 ? -7.081 -22.518 11.147 1.00 41.62 197 SER A O 1
ATOM 1580 N N . PRO A 1 198 ? -7.911 -23.854 12.760 1.00 41.16 198 PRO A N 1
ATOM 1581 C CA . PRO A 1 198 ? -9.219 -24.062 12.133 1.00 41.16 198 PRO A CA 1
ATOM 1582 C C . PRO A 1 198 ? -10.039 -22.774 11.932 1.00 41.16 198 PRO A C 1
ATOM 1584 O O . PRO A 1 198 ? -11.161 -22.838 11.444 1.00 41.16 198 PRO A O 1
ATOM 1587 N N . ASN A 1 199 ? -9.493 -21.609 12.294 1.00 44.62 199 ASN A N 1
ATOM 1588 C CA . ASN A 1 199 ? -10.209 -20.338 12.345 1.00 44.62 199 ASN A CA 1
ATOM 1589 C C . ASN A 1 199 ? -9.729 -19.285 11.331 1.00 44.62 199 ASN A C 1
ATOM 1591 O O . ASN A 1 199 ? -10.227 -18.162 11.375 1.00 44.62 199 ASN A O 1
ATOM 1595 N N . LEU A 1 200 ? -8.778 -19.584 10.434 1.00 48.56 200 LEU A N 1
ATOM 1596 C CA . LEU A 1 200 ? -8.307 -18.576 9.476 1.00 48.56 200 LEU A CA 1
ATOM 1597 C C . LEU A 1 200 ? -7.942 -19.155 8.105 1.00 48.56 200 LEU A C 1
ATOM 1599 O O . LEU A 1 200 ? -6.775 -19.304 7.757 1.00 48.56 200 LEU A O 1
ATOM 1603 N N . ASP A 1 201 ? -8.966 -19.435 7.305 1.00 49.00 201 ASP A N 1
ATOM 1604 C CA . ASP A 1 201 ? -8.835 -19.929 5.930 1.00 49.00 201 ASP A CA 1
ATOM 1605 C C . ASP A 1 201 ? -8.603 -18.762 4.942 1.00 49.00 201 ASP A C 1
ATOM 1607 O O . ASP A 1 201 ? -9.365 -18.525 4.004 1.00 49.00 201 ASP A O 1
ATOM 1611 N N . ILE A 1 202 ? -7.576 -17.941 5.200 1.00 56.25 202 ILE A N 1
ATOM 1612 C CA . ILE A 1 202 ? -7.145 -16.892 4.264 1.00 56.25 202 ILE A CA 1
ATOM 1613 C C . ILE A 1 202 ? -6.201 -17.541 3.248 1.00 56.25 202 ILE A C 1
ATOM 1615 O O . ILE A 1 202 ? -4.993 -17.625 3.458 1.00 56.25 202 ILE A O 1
ATOM 1619 N N . SER A 1 203 ? -6.761 -18.002 2.130 1.00 61.09 203 SER A N 1
ATOM 1620 C CA . SER A 1 203 ? -5.993 -18.448 0.966 1.00 61.09 203 SER A CA 1
ATOM 1621 C C . SER A 1 203 ? -5.826 -17.267 0.009 1.00 61.09 203 SER A C 1
ATOM 1623 O O . SER A 1 203 ? -6.681 -17.023 -0.839 1.00 61.09 203 SER A O 1
ATOM 1625 N N . VAL A 1 204 ? -4.756 -16.488 0.189 1.00 65.75 204 VAL A N 1
ATOM 1626 C CA . VAL A 1 204 ? -4.286 -15.547 -0.840 1.00 65.75 204 VAL A CA 1
ATOM 1627 C C . VAL A 1 204 ? -3.116 -16.194 -1.550 1.00 65.75 204 VAL A C 1
ATOM 1629 O O . VAL A 1 204 ? -2.148 -16.622 -0.918 1.00 65.75 204 VAL A O 1
ATOM 1632 N N . GLU A 1 205 ? -3.207 -16.258 -2.867 1.00 67.50 205 GLU A N 1
ATOM 1633 C CA . GLU A 1 2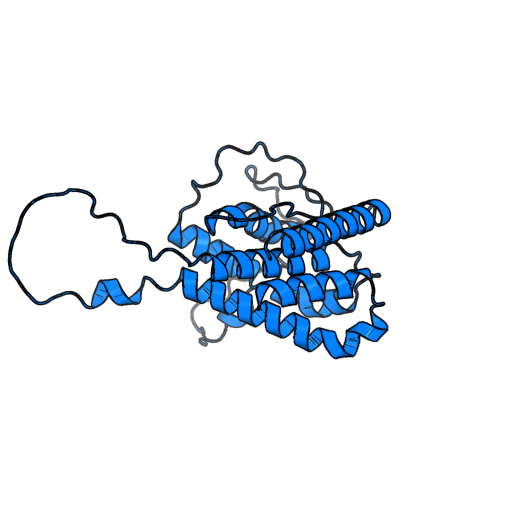05 ? -2.155 -16.807 -3.703 1.00 67.50 205 GLU A CA 1
ATOM 1634 C C . GLU A 1 205 ? -1.097 -15.734 -3.989 1.00 67.50 205 GLU A C 1
ATOM 1636 O O . GLU A 1 205 ? -1.377 -14.688 -4.574 1.00 67.50 205 GLU A O 1
ATOM 1641 N N . TYR A 1 206 ? 0.127 -15.981 -3.523 1.00 72.06 206 TYR A N 1
ATOM 1642 C CA . TYR A 1 206 ? 1.302 -15.160 -3.812 1.00 72.06 206 TYR A CA 1
ATOM 1643 C C . TYR A 1 206 ? 2.493 -16.067 -4.162 1.00 72.06 206 TYR A C 1
ATOM 1645 O O . TYR A 1 206 ? 2.709 -17.048 -3.447 1.00 72.06 206 TYR A O 1
ATOM 1653 N N . PRO A 1 207 ? 3.344 -15.747 -5.157 1.00 76.25 207 PRO A N 1
ATOM 1654 C CA . PRO A 1 207 ? 3.156 -14.662 -6.117 1.00 76.25 207 PRO A CA 1
ATOM 1655 C C . PRO A 1 207 ? 1.914 -14.909 -6.976 1.00 76.25 207 PRO A C 1
ATOM 1657 O O . PRO A 1 207 ? 1.461 -16.042 -7.102 1.00 76.25 207 PRO A O 1
ATOM 1660 N N . VAL A 1 208 ? 1.354 -13.838 -7.528 1.00 79.25 208 VAL A N 1
ATOM 1661 C CA . VAL A 1 208 ? 0.182 -13.913 -8.404 1.00 79.25 208 VAL A CA 1
ATOM 1662 C C . VAL A 1 208 ? 0.522 -14.741 -9.649 1.00 79.25 208 VAL A C 1
ATOM 1664 O O . VAL A 1 208 ? 1.483 -14.417 -10.348 1.00 79.25 208 VAL A O 1
ATOM 1667 N N . GLU A 1 209 ? -0.278 -15.766 -9.961 1.00 78.38 209 GLU A N 1
ATOM 1668 C CA . GLU A 1 209 ? -0.099 -16.567 -11.181 1.00 78.38 209 GLU A CA 1
ATOM 1669 C C . GLU A 1 209 ? -0.382 -15.747 -12.454 1.00 78.38 209 GLU A C 1
ATOM 1671 O O . GLU A 1 209 ? 0.451 -15.669 -13.360 1.00 78.38 209 GLU A O 1
ATOM 1676 N N . ASP A 1 210 ? -1.533 -15.066 -12.510 1.00 86.81 210 ASP A N 1
ATOM 1677 C CA . ASP A 1 210 ? -1.915 -14.205 -13.635 1.00 86.81 210 ASP A CA 1
ATOM 1678 C C . ASP A 1 210 ? -1.384 -12.775 -13.464 1.00 86.81 210 ASP A C 1
ATOM 1680 O O . ASP A 1 210 ? -2.086 -11.827 -13.101 1.00 86.81 210 ASP A O 1
ATOM 1684 N N . THR A 1 211 ? -0.095 -12.628 -13.754 1.00 86.25 211 THR A N 1
ATOM 1685 C CA . THR A 1 211 ? 0.602 -11.338 -13.718 1.00 86.25 211 THR A CA 1
ATOM 1686 C C . THR A 1 211 ? -0.035 -10.290 -14.636 1.00 86.25 211 THR A C 1
ATOM 1688 O O . THR A 1 211 ? -0.038 -9.106 -14.306 1.00 86.25 211 THR A O 1
ATOM 1691 N N . THR A 1 212 ? -0.529 -10.689 -15.811 1.00 90.38 212 THR A N 1
ATOM 1692 C CA . THR A 1 212 ? -1.050 -9.739 -16.808 1.00 90.38 212 THR A CA 1
ATOM 1693 C C . THR A 1 212 ? -2.348 -9.118 -16.320 1.00 90.38 212 THR A C 1
ATOM 1695 O O . THR A 1 212 ? -2.515 -7.903 -16.406 1.00 90.38 212 THR A O 1
ATOM 1698 N N . ARG A 1 213 ? -3.241 -9.944 -15.762 1.00 92.00 213 ARG A N 1
ATOM 1699 C CA . ARG A 1 213 ? -4.479 -9.479 -15.140 1.00 92.00 213 ARG A CA 1
ATOM 1700 C C . ARG A 1 213 ? -4.194 -8.506 -14.005 1.00 92.00 213 ARG A C 1
ATOM 1702 O O . ARG A 1 213 ? -4.726 -7.407 -14.027 1.00 92.00 213 ARG A O 1
ATOM 1709 N N . VAL A 1 214 ? -3.303 -8.859 -13.078 1.00 91.25 214 VAL A N 1
ATOM 1710 C CA . VAL A 1 214 ? -3.017 -7.995 -11.921 1.00 91.25 214 VAL A CA 1
ATOM 1711 C C . VAL A 1 214 ? -2.384 -6.669 -12.320 1.00 91.25 214 VAL A C 1
ATOM 1713 O O . VAL A 1 214 ? -2.772 -5.640 -11.779 1.00 91.25 214 VAL A O 1
ATOM 1716 N N . LEU A 1 215 ? -1.465 -6.644 -13.289 1.00 91.62 215 LEU A N 1
ATOM 1717 C CA . LEU A 1 215 ? -0.910 -5.374 -13.770 1.00 91.62 215 LEU A CA 1
ATOM 1718 C C . LEU A 1 215 ? -1.987 -4.479 -14.395 1.00 91.62 215 LEU A C 1
ATOM 1720 O O . LEU A 1 215 ? -2.002 -3.284 -14.114 1.00 91.62 215 LEU A O 1
ATOM 1724 N N . ARG A 1 216 ? -2.916 -5.050 -15.172 1.00 93.00 216 ARG A N 1
ATOM 1725 C CA . ARG A 1 216 ? -4.054 -4.301 -15.722 1.00 93.00 216 ARG A CA 1
ATOM 1726 C C . ARG A 1 216 ? -4.965 -3.773 -14.611 1.00 93.00 216 ARG A C 1
ATOM 1728 O O . ARG A 1 216 ? -5.311 -2.598 -14.622 1.00 93.00 216 ARG A O 1
ATOM 1735 N N . ASP A 1 217 ? -5.305 -4.606 -13.630 1.00 93.06 217 ASP A N 1
ATOM 1736 C CA . ASP A 1 217 ? -6.175 -4.209 -12.519 1.00 93.06 217 ASP A CA 1
ATOM 1737 C C . ASP A 1 217 ? -5.525 -3.079 -11.679 1.00 93.06 217 ASP A C 1
ATOM 1739 O O . ASP A 1 217 ? -6.205 -2.156 -11.225 1.00 93.06 217 ASP A O 1
ATOM 1743 N N . LEU A 1 218 ? -4.193 -3.093 -11.516 1.00 94.25 218 LEU A N 1
ATOM 1744 C CA . LEU A 1 218 ? -3.442 -1.996 -10.891 1.00 94.25 218 LEU A CA 1
ATOM 1745 C C . LEU A 1 218 ? -3.481 -0.707 -11.723 1.00 94.25 218 LEU A C 1
ATOM 1747 O O . LEU A 1 218 ? -3.631 0.372 -11.150 1.00 94.25 218 LEU A O 1
ATOM 1751 N N . GLU A 1 219 ? -3.329 -0.804 -13.046 1.00 94.69 219 GLU A N 1
ATOM 1752 C CA . GLU A 1 219 ? -3.416 0.344 -13.957 1.00 94.69 219 GLU A CA 1
ATOM 1753 C C . GLU A 1 219 ? -4.799 0.997 -13.905 1.00 94.69 219 GLU A C 1
ATOM 1755 O O . GLU A 1 219 ? -4.879 2.211 -13.717 1.00 94.69 219 GLU A O 1
ATOM 1760 N N . GLU A 1 220 ? -5.868 0.202 -13.977 1.00 94.25 220 GLU A N 1
ATOM 1761 C CA . GLU A 1 220 ? -7.254 0.676 -13.871 1.00 94.25 220 GLU A CA 1
ATOM 1762 C C . GLU A 1 220 ? -7.517 1.354 -12.515 1.00 94.25 220 GLU A C 1
ATOM 1764 O O . GLU A 1 220 ? -8.144 2.414 -12.444 1.00 94.25 220 GLU A O 1
ATOM 1769 N N . ASN A 1 221 ? -6.995 0.783 -11.424 1.00 94.00 221 ASN A N 1
ATOM 1770 C CA . ASN A 1 221 ? -7.132 1.355 -10.085 1.00 94.00 221 ASN A CA 1
ATOM 1771 C C . ASN A 1 221 ? -6.390 2.700 -9.949 1.00 94.00 221 ASN A C 1
ATOM 1773 O O . ASN A 1 221 ? -6.937 3.655 -9.396 1.00 94.00 221 ASN A O 1
ATOM 1777 N N . VAL A 1 222 ? -5.166 2.804 -10.481 1.00 94.50 222 VAL A N 1
ATOM 1778 C CA . VAL A 1 222 ? -4.394 4.060 -10.476 1.00 94.50 222 VAL A CA 1
ATOM 1779 C C . VAL A 1 222 ? -5.038 5.122 -11.367 1.00 94.50 222 VAL A C 1
ATOM 1781 O O . VAL A 1 222 ? -5.065 6.292 -10.987 1.00 94.50 222 VAL A O 1
ATOM 1784 N N . GLU A 1 223 ? -5.574 4.738 -12.527 1.00 93.31 223 GLU A N 1
ATOM 1785 C CA . GLU A 1 223 ? -6.299 5.652 -13.413 1.00 93.31 223 GLU A CA 1
ATOM 1786 C C . GLU A 1 223 ? -7.536 6.238 -12.722 1.00 93.31 223 GLU A C 1
ATOM 1788 O O . GLU A 1 223 ? -7.734 7.455 -12.748 1.00 93.31 223 GLU A O 1
ATOM 1793 N N . ALA A 1 224 ? -8.326 5.402 -12.041 1.00 91.88 224 ALA A N 1
ATOM 1794 C CA . ALA A 1 224 ? -9.494 5.856 -11.291 1.00 91.88 224 ALA A CA 1
ATOM 1795 C C . ALA A 1 224 ? -9.121 6.874 -10.198 1.00 91.88 224 ALA A C 1
ATOM 1797 O O . ALA A 1 224 ? -9.732 7.942 -10.123 1.00 91.88 224 ALA A O 1
ATOM 1798 N N . ASP A 1 225 ? -8.083 6.586 -9.405 1.00 91.50 225 ASP A N 1
ATOM 1799 C CA . ASP A 1 225 ? -7.593 7.497 -8.361 1.00 91.50 225 ASP A CA 1
ATOM 1800 C C . ASP A 1 225 ? -7.098 8.834 -8.951 1.00 91.50 225 ASP A C 1
ATOM 1802 O O . ASP A 1 225 ? -7.305 9.906 -8.373 1.00 91.50 225 ASP A O 1
ATOM 1806 N N . PHE A 1 226 ? -6.465 8.790 -10.127 1.00 88.88 226 PHE A N 1
ATOM 1807 C CA . PHE A 1 226 ? -5.995 9.983 -10.825 1.00 88.88 226 PHE A CA 1
ATOM 1808 C C . PHE A 1 226 ? -7.155 10.864 -11.312 1.00 88.88 226 PHE A C 1
ATOM 1810 O O . PHE A 1 226 ? -7.133 12.079 -11.095 1.00 88.88 226 PHE A O 1
ATOM 1817 N N . LEU A 1 227 ? -8.194 10.275 -11.910 1.00 87.88 227 LEU A N 1
ATOM 1818 C CA . LEU A 1 227 ? -9.376 11.006 -12.383 1.00 87.88 227 LEU A CA 1
ATOM 1819 C C . LEU A 1 227 ? -10.162 11.655 -11.234 1.00 87.88 227 LEU A C 1
ATOM 1821 O O . LEU A 1 227 ? -10.588 12.806 -11.351 1.00 87.88 227 LEU A O 1
ATOM 1825 N N . GLU A 1 228 ? -10.307 10.964 -10.102 1.00 83.00 228 GLU A N 1
ATOM 1826 C CA . GLU A 1 228 ? -10.991 11.517 -8.927 1.00 83.00 228 GLU A CA 1
ATOM 1827 C C . GLU A 1 228 ? -10.261 12.735 -8.353 1.00 83.00 228 GLU A C 1
ATOM 1829 O O . GLU A 1 228 ? -10.897 13.736 -7.998 1.00 83.00 228 GLU A O 1
ATOM 1834 N N . SER A 1 229 ? -8.924 12.697 -8.344 1.00 77.12 229 SER A N 1
ATOM 1835 C CA . SER A 1 229 ? -8.104 13.824 -7.891 1.00 77.12 229 SER A CA 1
ATOM 1836 C C . SER A 1 229 ? -8.302 15.093 -8.730 1.00 77.12 229 SER A C 1
ATOM 1838 O O . SER A 1 229 ? -8.231 16.194 -8.187 1.00 77.12 229 SER A O 1
ATOM 1840 N N . MET A 1 230 ? -8.605 14.944 -10.027 1.00 73.19 230 MET A N 1
ATOM 1841 C CA . MET A 1 230 ? -8.910 16.061 -10.927 1.00 73.19 230 MET A CA 1
ATOM 1842 C C . MET A 1 230 ? -10.342 16.572 -10.771 1.00 73.19 230 MET A C 1
ATOM 1844 O O . MET A 1 230 ? -10.580 17.760 -10.943 1.00 73.19 230 MET A O 1
ATOM 1848 N N . SER A 1 231 ? -11.294 15.702 -10.426 1.00 68.69 231 SER A N 1
ATOM 1849 C CA . SER A 1 231 ? -12.691 16.101 -10.190 1.00 68.69 231 SER A CA 1
ATOM 1850 C C . SER A 1 231 ? -12.928 16.816 -8.853 1.00 68.69 231 SER A C 1
ATOM 1852 O O . SER A 1 231 ? -13.995 17.388 -8.646 1.00 68.69 231 SER A O 1
ATOM 1854 N N . SER A 1 232 ? -11.949 16.762 -7.946 1.00 60.97 232 SER A N 1
ATOM 1855 C CA . SER A 1 232 ? -12.016 17.361 -6.605 1.00 60.97 232 SER A CA 1
ATOM 1856 C C . SER A 1 232 ? -11.343 18.744 -6.514 1.00 60.97 232 SER A C 1
ATOM 1858 O O . SER A 1 232 ? -11.233 19.284 -5.412 1.00 60.97 232 SER A O 1
ATOM 1860 N N . GLN A 1 233 ? -10.862 19.289 -7.640 1.00 48.62 233 GLN A N 1
ATOM 1861 C CA . GLN A 1 233 ? -10.302 20.644 -7.775 1.00 48.62 233 GLN A CA 1
ATOM 1862 C C . GLN A 1 233 ? -11.329 21.602 -8.378 1.00 48.62 233 GLN A C 1
ATOM 1864 O O . GLN A 1 233 ? -11.325 22.779 -7.953 1.00 48.62 233 GLN A O 1
#

InterPro domains:
  IPR040314 Protein DOP1 [PTHR14042] (2-232)
  IPR056457 DOP1-like, C-terminal [PF24598] (3-185)